Protein AF-A0A7W2LZX1-F1 (afdb_monomer_lite)

Foldseek 3Di:
DDDDDDDPDDDPPVRVVVVVVVVVLVVVLLCVLQVDDPPCSLVSLLLLLQLVLLLVLLLVLLVVVLVVCVVVVPPQADSVLLSLLSCQVCCVVRVHSDDDDDRPCNPRNPDDPVSSVVSSVVSVVPDDLLSSLLSSLPDPSLLVVCCVVCVVVLVVLCVVLVVVLVVLVVCVVVVVDDPVVSVVVNVVSVVSSVVSSSVSSSVVSVVSVVVD

Radius of gyration: 22.02 Å; chains: 1; bounding box: 50×34×67 Å

Sequence (212 aa):
MRLFAEAGGPRTCEDRLLLTLEQLELGVMVERAVGGEPAGLEGRLWRLGRSLWRLDEVDRLAARHIERLRAQRTVGVDEVETRLYYRLKLSATLDLPIEHDEMHYPGFAHVTSSDLLRARDQILANETPEQVIGSLAQRPFWEVHARERHPARFEHALQPLNERMESLEEQVSQGQIDDWTFALRCKALKYEYEQAERRLLLTLAQELHSRL

Organism: NCBI:txid2666183

pLDDT: mean 85.07, std 16.72, range [28.34, 98.25]

Secondary structure (DSSP, 8-state):
--------S---HHHHHHHHHHHHHHHHHHHHHHSS-STTHHHHHHHHHHHHHHHHHHHHHHHHHHHHHHHTT-TT--HHHHHHHHHHHHHHHHT--------S-GGGS---HHHHHHHHHHHHHH--HHHHHHHHTT-HHHHHHHHHH-HHHHHHHHHHHHHHHHHHHHHHHTTSS-HHHHHHHHHHHHHHHHHHHHHHHHHHHHHHHTT-

InterPro domains:
  IPR029487 Novel E3 ligase domain [PF14496] (2-153)
  IPR029487 Novel E3 ligase domain [PS52053] (1-212)

Structure (mmCIF, N/CA/C/O backbone):
data_AF-A0A7W2LZX1-F1
#
_entry.id   AF-A0A7W2LZX1-F1
#
loop_
_atom_site.group_PDB
_atom_site.id
_atom_site.type_symbol
_atom_site.label_atom_id
_atom_site.label_alt_id
_atom_site.label_comp_id
_atom_site.label_asym_id
_atom_site.label_entity_id
_atom_site.label_seq_id
_atom_site.pdbx_PDB_ins_code
_atom_site.Cartn_x
_atom_site.Cartn_y
_atom_site.Cartn_z
_atom_site.occupancy
_atom_si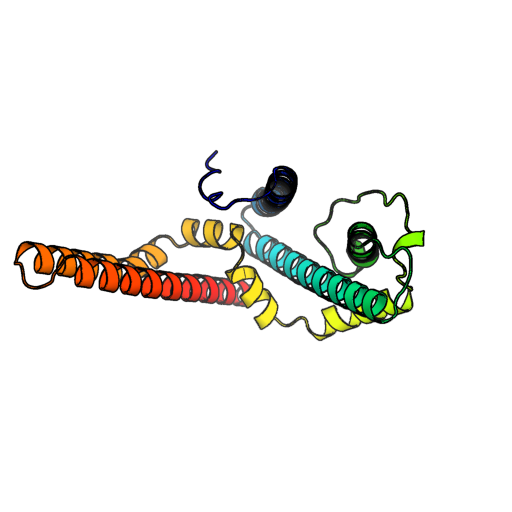te.B_iso_or_equiv
_atom_site.auth_seq_id
_atom_site.auth_comp_id
_atom_site.auth_asym_id
_atom_site.auth_atom_id
_atom_site.pdbx_PDB_model_num
ATOM 1 N N . MET A 1 1 ? -3.292 20.270 7.453 1.00 32.81 1 MET A N 1
ATOM 2 C CA . MET A 1 1 ? -1.902 20.041 7.914 1.00 32.81 1 MET A CA 1
ATOM 3 C C . MET A 1 1 ? -1.890 19.111 9.127 1.00 32.81 1 MET A C 1
ATOM 5 O O . MET A 1 1 ? -1.952 19.586 10.253 1.00 32.81 1 MET A O 1
ATOM 9 N N . ARG A 1 2 ? -1.852 17.792 8.905 1.00 28.34 2 ARG A N 1
ATOM 10 C CA . ARG A 1 2 ? -1.507 16.785 9.925 1.00 28.34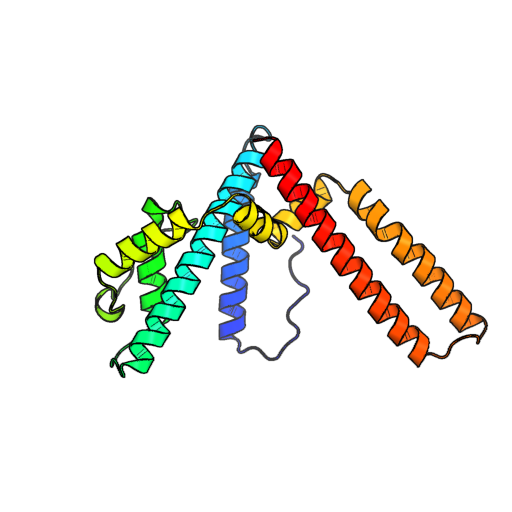 2 ARG A CA 1
ATOM 11 C C . ARG A 1 2 ? -0.786 15.627 9.231 1.00 28.34 2 ARG A C 1
ATOM 13 O O . ARG A 1 2 ? -1.380 14.610 8.914 1.00 28.34 2 ARG A O 1
ATOM 20 N N . LEU A 1 3 ? 0.484 15.860 8.928 1.00 33.81 3 LEU A N 1
ATOM 21 C CA . LEU A 1 3 ? 1.489 14.821 8.709 1.00 33.81 3 LEU A CA 1
ATOM 22 C C . LEU A 1 3 ? 2.344 14.786 9.988 1.00 33.81 3 LEU A C 1
ATOM 24 O O . LEU A 1 3 ? 2.304 15.747 10.751 1.00 33.81 3 LEU A O 1
ATOM 28 N N . PHE A 1 4 ? 3.111 13.718 10.202 1.00 40.22 4 PHE A N 1
ATOM 29 C CA . PHE A 1 4 ? 4.031 13.476 11.330 1.00 40.22 4 PHE A CA 1
ATOM 30 C C . PHE A 1 4 ? 3.438 12.768 12.556 1.00 40.22 4 PHE A C 1
ATOM 32 O O . PHE A 1 4 ? 3.139 13.393 13.569 1.00 40.22 4 PHE A O 1
ATOM 39 N N . ALA A 1 5 ? 3.415 11.435 12.502 1.00 35.25 5 ALA A N 1
ATOM 40 C CA . ALA A 1 5 ? 3.841 10.595 13.624 1.00 35.25 5 ALA A CA 1
ATOM 41 C C . ALA A 1 5 ? 4.011 9.142 13.160 1.00 35.25 5 ALA A C 1
ATOM 43 O O . ALA A 1 5 ? 3.113 8.349 13.374 1.00 35.25 5 ALA A O 1
ATOM 44 N N . GLU A 1 6 ? 5.142 8.795 12.529 1.00 34.75 6 GLU A N 1
ATOM 45 C CA . GLU A 1 6 ? 5.656 7.408 12.491 1.00 34.75 6 GLU A CA 1
ATOM 46 C C . GLU A 1 6 ? 7.059 7.355 11.846 1.00 34.75 6 GLU A C 1
ATOM 48 O O . GLU A 1 6 ? 7.233 7.071 10.665 1.00 34.75 6 GLU A O 1
ATOM 53 N N . ALA A 1 7 ? 8.108 7.675 12.618 1.00 36.06 7 ALA A N 1
ATOM 54 C CA . ALA A 1 7 ? 9.505 7.665 12.140 1.00 36.06 7 ALA A CA 1
ATOM 55 C C . ALA A 1 7 ? 10.513 7.092 13.167 1.00 36.06 7 ALA A C 1
ATOM 57 O O . ALA A 1 7 ? 11.649 7.566 13.269 1.00 36.06 7 ALA A O 1
ATOM 58 N N . GLY A 1 8 ? 10.106 6.077 13.940 1.00 36.25 8 GLY A N 1
ATOM 59 C CA . GLY A 1 8 ? 10.850 5.541 15.093 1.00 36.25 8 GLY A CA 1
ATOM 60 C C . GLY A 1 8 ? 11.712 4.293 14.844 1.00 36.25 8 GLY A C 1
ATOM 61 O O . GLY A 1 8 ? 11.538 3.298 15.535 1.00 36.25 8 GLY A O 1
ATOM 62 N N . GLY A 1 9 ? 12.656 4.326 13.899 1.00 38.69 9 GLY A N 1
ATOM 63 C CA . GLY A 1 9 ? 13.708 3.301 13.764 1.00 38.69 9 GLY A CA 1
ATOM 64 C C . GLY A 1 9 ? 15.004 3.913 13.215 1.00 38.69 9 GLY A C 1
ATOM 65 O O . GLY A 1 9 ? 14.914 4.954 12.555 1.00 38.69 9 GLY A O 1
ATOM 66 N N . PRO A 1 10 ? 16.198 3.341 13.484 1.00 38.66 10 PRO A N 1
ATOM 67 C CA . PRO A 1 10 ? 17.467 3.912 13.037 1.00 38.66 10 PRO A CA 1
ATOM 68 C C . PRO A 1 10 ? 17.570 3.774 11.514 1.00 38.66 10 PRO A C 1
ATOM 70 O O . PRO A 1 10 ? 17.922 2.724 10.989 1.00 38.66 10 PRO A O 1
ATOM 73 N N . ARG A 1 11 ? 17.190 4.839 10.810 1.00 46.78 11 ARG A N 1
ATOM 74 C CA . ARG A 1 11 ? 17.273 4.980 9.354 1.00 46.78 11 ARG A CA 1
ATOM 75 C C . ARG A 1 11 ? 18.283 6.073 9.044 1.00 46.78 11 ARG A C 1
ATOM 77 O O . ARG A 1 11 ? 18.325 7.074 9.768 1.00 46.78 11 ARG A O 1
ATOM 84 N N . THR A 1 12 ? 19.098 5.882 8.010 1.00 49.62 12 THR A N 1
ATOM 85 C CA . THR A 1 12 ? 20.041 6.922 7.588 1.00 49.62 12 THR A CA 1
ATOM 86 C C . THR A 1 12 ? 19.261 8.167 7.143 1.00 49.62 12 THR A C 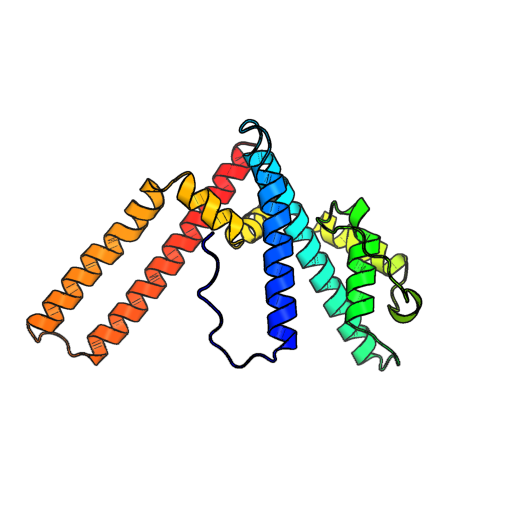1
ATOM 88 O O . THR A 1 12 ? 18.078 8.091 6.798 1.00 49.62 12 THR A O 1
ATOM 91 N N . CYS A 1 13 ? 19.876 9.351 7.219 1.00 50.44 13 CYS A N 1
ATOM 92 C CA . CYS A 1 13 ? 19.212 10.599 6.819 1.00 50.44 13 CYS A CA 1
ATOM 93 C C . CYS A 1 13 ? 18.748 10.563 5.353 1.00 50.44 13 CYS A C 1
ATOM 95 O O . CYS A 1 13 ? 17.714 11.141 5.035 1.00 50.44 13 CYS A O 1
ATOM 97 N N . GLU A 1 14 ? 19.480 9.848 4.498 1.00 38.34 14 GLU A N 1
ATOM 98 C CA . GLU A 1 14 ? 19.171 9.645 3.082 1.00 38.34 14 GLU A CA 1
ATOM 99 C C . GLU A 1 14 ? 17.924 8.767 2.887 1.00 38.34 14 GLU A C 1
ATOM 101 O O . GLU A 1 14 ? 16.996 9.182 2.195 1.00 38.34 14 GLU A O 1
ATOM 106 N N . ASP A 1 15 ? 17.807 7.650 3.619 1.00 40.69 15 ASP A N 1
ATOM 107 C CA . ASP A 1 15 ? 16.591 6.818 3.616 1.00 40.69 15 ASP A CA 1
ATOM 108 C C . ASP A 1 15 ? 15.358 7.608 4.081 1.00 40.69 15 ASP A C 1
ATOM 110 O O . ASP A 1 15 ? 14.248 7.427 3.584 1.00 40.69 15 ASP A O 1
ATOM 114 N N . ARG A 1 16 ? 15.536 8.506 5.059 1.00 41.22 16 ARG A N 1
ATOM 115 C CA . ARG A 1 16 ? 14.459 9.369 5.568 1.00 41.22 16 ARG A CA 1
ATOM 116 C C . ARG A 1 16 ? 14.020 10.421 4.552 1.00 41.22 16 ARG A C 1
ATOM 118 O O . ARG A 1 16 ? 12.827 10.707 4.479 1.00 41.22 16 ARG A O 1
ATOM 125 N N . LEU A 1 17 ? 14.955 10.987 3.791 1.00 50.78 17 LEU A N 1
ATOM 126 C CA . LEU A 1 17 ? 14.664 11.940 2.718 1.00 50.78 17 LEU A CA 1
ATOM 127 C C . LEU A 1 17 ? 13.889 11.265 1.583 1.00 50.78 17 LEU A C 1
ATOM 129 O O . LEU A 1 17 ? 12.859 11.795 1.173 1.00 50.78 17 LEU A O 1
ATOM 133 N N . LEU A 1 18 ? 14.322 10.076 1.154 1.00 56.22 18 LEU A N 1
ATOM 134 C CA . LEU A 1 18 ? 13.655 9.315 0.096 1.00 56.22 18 LEU A CA 1
ATOM 135 C C . LEU A 1 18 ? 12.229 8.906 0.497 1.00 56.22 18 LEU A C 1
ATOM 137 O O . LEU A 1 18 ? 11.288 9.170 -0.242 1.00 56.22 18 LEU A O 1
ATOM 141 N N . LEU A 1 19 ? 12.044 8.374 1.711 1.00 54.72 19 LEU A N 1
ATOM 142 C CA . LEU A 1 19 ? 10.712 8.033 2.232 1.00 54.72 19 LEU A CA 1
ATOM 143 C C . LEU A 1 19 ? 9.789 9.255 2.334 1.00 54.72 19 LEU A C 1
ATOM 145 O O . LEU A 1 19 ? 8.590 9.154 2.090 1.00 54.72 19 LEU A O 1
ATOM 149 N N . THR A 1 20 ? 10.336 10.413 2.711 1.00 53.03 20 THR A N 1
ATOM 150 C CA . THR A 1 20 ? 9.551 11.652 2.788 1.00 53.03 20 THR A CA 1
ATOM 151 C C . THR A 1 20 ? 9.142 12.120 1.394 1.00 53.03 20 THR A C 1
ATOM 153 O O . THR A 1 20 ? 8.006 12.549 1.209 1.00 53.03 20 THR A O 1
ATOM 156 N N . LEU A 1 21 ? 10.035 12.010 0.408 1.00 64.81 21 LEU A N 1
ATOM 157 C CA . LEU A 1 21 ? 9.741 12.357 -0.979 1.00 64.81 21 LEU A CA 1
ATOM 158 C C . LEU A 1 21 ? 8.650 11.450 -1.564 1.00 64.81 21 LEU A C 1
ATOM 160 O O . LEU A 1 21 ? 7.657 11.966 -2.064 1.00 64.81 21 LEU A O 1
ATOM 164 N N . GLU A 1 22 ? 8.763 10.130 -1.394 1.00 65.31 22 GLU A N 1
ATOM 165 C CA . GLU A 1 22 ? 7.742 9.163 -1.832 1.00 65.31 22 GLU A CA 1
ATOM 166 C C . GLU A 1 22 ? 6.361 9.464 -1.214 1.00 65.31 22 GLU A C 1
ATOM 168 O O . GLU A 1 22 ? 5.328 9.395 -1.884 1.00 65.31 22 GLU A O 1
ATOM 173 N N . GLN A 1 23 ? 6.326 9.848 0.067 1.00 67.12 23 GLN A N 1
ATOM 174 C CA . GLN A 1 23 ? 5.091 10.246 0.751 1.00 67.12 23 GLN A CA 1
ATOM 175 C C . GLN A 1 23 ? 4.506 11.557 0.207 1.00 67.12 23 GLN A C 1
ATOM 177 O O . GLN A 1 23 ? 3.284 11.678 0.092 1.00 67.12 23 GLN A O 1
ATOM 182 N N . LEU A 1 24 ? 5.350 12.537 -0.128 1.00 72.69 24 LEU A N 1
ATOM 183 C CA . LEU A 1 24 ? 4.917 13.810 -0.711 1.00 72.69 24 LEU A CA 1
ATOM 184 C C . LEU A 1 24 ? 4.397 13.628 -2.140 1.00 72.69 24 LEU A C 1
ATOM 186 O O . LEU A 1 24 ? 3.347 14.175 -2.469 1.00 72.69 24 LEU A O 1
ATOM 190 N N . GLU A 1 25 ? 5.080 12.832 -2.961 1.00 74.12 25 GLU A N 1
ATOM 191 C CA . GLU A 1 25 ? 4.655 12.488 -4.321 1.00 74.12 25 GLU A CA 1
ATOM 192 C C . GLU A 1 25 ? 3.289 11.798 -4.313 1.00 74.12 25 GLU A C 1
ATOM 194 O O . GLU A 1 25 ? 2.370 12.226 -5.017 1.00 74.12 25 GLU A O 1
ATOM 199 N N . LEU A 1 26 ? 3.112 10.796 -3.443 1.00 74.44 26 LEU A N 1
ATOM 200 C CA . LEU A 1 26 ? 1.819 10.147 -3.244 1.00 74.44 26 LEU A CA 1
ATOM 201 C C . LEU A 1 26 ? 0.754 11.157 -2.791 1.00 74.44 26 LEU A C 1
ATOM 203 O O . LEU A 1 26 ? -0.365 11.139 -3.302 1.00 74.44 26 LEU A O 1
ATOM 207 N N . GLY A 1 27 ? 1.100 12.063 -1.872 1.00 74.25 27 GLY A N 1
ATOM 208 C CA . GLY A 1 27 ? 0.214 13.135 -1.416 1.00 74.25 27 GLY A CA 1
ATOM 209 C C . GLY A 1 27 ? -0.261 14.031 -2.561 1.00 74.25 27 GLY A C 1
ATOM 210 O O . GLY A 1 27 ? -1.458 14.269 -2.697 1.00 74.25 27 GLY A O 1
ATOM 211 N N . VAL A 1 28 ? 0.643 14.463 -3.443 1.00 78.06 28 VAL A N 1
ATOM 212 C CA . VAL A 1 28 ? 0.302 15.272 -4.626 1.00 78.06 28 VAL A CA 1
ATOM 213 C C . VAL A 1 28 ? -0.613 14.508 -5.588 1.00 78.06 28 VAL A C 1
ATOM 215 O O . VAL A 1 28 ? -1.582 15.075 -6.097 1.00 78.06 28 VAL A O 1
ATOM 218 N N . MET A 1 29 ? -0.351 13.221 -5.833 1.00 80.00 29 MET A N 1
ATOM 219 C CA . MET A 1 29 ? -1.205 12.385 -6.691 1.00 80.00 29 MET A CA 1
ATOM 220 C C . MET A 1 29 ? -2.622 12.252 -6.128 1.00 80.00 29 MET A C 1
ATOM 222 O O . MET A 1 29 ? -3.600 12.318 -6.875 1.00 80.00 29 MET A O 1
ATOM 226 N N . VAL A 1 30 ? -2.734 12.095 -4.809 1.00 79.88 30 VAL A N 1
ATOM 227 C CA . VAL A 1 30 ? -4.014 11.990 -4.103 1.00 79.88 30 VAL A CA 1
ATOM 228 C C . VAL A 1 30 ? -4.767 13.310 -4.151 1.00 79.88 30 VAL A C 1
ATOM 230 O O . VAL A 1 30 ? -5.933 13.310 -4.531 1.00 79.88 30 VAL A O 1
ATOM 233 N N . GLU A 1 31 ? -4.112 14.434 -3.861 1.00 78.44 31 GLU A N 1
ATOM 234 C CA . GLU A 1 31 ? -4.726 15.765 -3.962 1.00 78.44 31 GLU A CA 1
ATOM 235 C C . GLU A 1 31 ? -5.266 16.030 -5.370 1.00 78.44 31 GLU A C 1
ATOM 237 O O . GLU A 1 31 ? -6.373 16.535 -5.532 1.00 78.44 31 GLU A O 1
ATOM 242 N N . ARG A 1 32 ? -4.552 15.605 -6.416 1.00 76.31 32 ARG A N 1
ATOM 243 C CA . ARG A 1 32 ? -5.048 15.702 -7.799 1.00 76.31 32 ARG A CA 1
ATOM 244 C C . ARG A 1 32 ? -6.239 14.787 -8.068 1.00 76.31 32 ARG A C 1
ATOM 246 O O . ARG A 1 32 ? -7.154 15.172 -8.796 1.00 76.31 32 ARG A O 1
ATOM 253 N N . ALA A 1 33 ? -6.245 13.580 -7.505 1.00 78.44 33 ALA A N 1
ATOM 254 C CA . ALA A 1 33 ? -7.378 12.670 -7.628 1.00 78.44 33 ALA A CA 1
ATOM 255 C C . ALA A 1 33 ? -8.614 13.192 -6.872 1.00 78.44 33 ALA A C 1
ATOM 257 O O . ALA A 1 33 ? -9.739 13.026 -7.350 1.00 78.44 33 ALA A O 1
ATOM 258 N N . VAL A 1 34 ? -8.419 13.850 -5.728 1.00 79.00 34 VAL A N 1
ATOM 259 C CA . VAL A 1 34 ? -9.496 14.343 -4.860 1.00 79.00 34 VAL A CA 1
ATOM 260 C C . VAL A 1 34 ? -10.009 15.719 -5.294 1.00 79.00 34 VAL A C 1
ATOM 262 O O . VAL A 1 34 ? -11.219 15.905 -5.342 1.00 79.00 34 VAL A O 1
ATOM 265 N N . GLY A 1 35 ? -9.133 16.640 -5.703 1.00 73.62 35 GLY A N 1
ATOM 266 C CA . GLY A 1 35 ? -9.432 18.053 -5.985 1.00 73.62 35 GLY A CA 1
ATOM 267 C C . GLY A 1 35 ? -10.271 18.357 -7.235 1.00 73.62 35 GLY A C 1
ATOM 268 O O . GLY A 1 35 ? -10.445 19.522 -7.583 1.00 73.62 35 GLY A O 1
ATOM 269 N N . GLY A 1 36 ? -10.781 17.336 -7.927 1.00 73.88 36 GLY A N 1
ATOM 270 C CA . GLY A 1 36 ? -11.768 17.501 -9.000 1.00 73.88 36 GLY A CA 1
ATOM 271 C C . GLY A 1 36 ? -13.208 17.578 -8.478 1.00 73.88 36 GLY A C 1
ATOM 272 O O . GLY A 1 36 ? -13.460 17.459 -7.283 1.00 73.88 36 GLY A O 1
ATOM 273 N N . GLU A 1 37 ? -14.176 17.691 -9.391 1.00 76.25 37 GLU A N 1
ATOM 274 C CA . GLU A 1 37 ? -15.605 17.643 -9.044 1.00 76.25 37 GLU A CA 1
ATOM 275 C C . GLU A 1 37 ? -15.947 16.390 -8.209 1.00 76.25 37 GLU A C 1
ATOM 277 O O . GLU A 1 37 ? -15.413 15.308 -8.498 1.00 76.25 37 GLU A O 1
ATOM 282 N N . PRO A 1 38 ? -16.852 16.481 -7.211 1.00 77.06 38 PRO A N 1
ATOM 283 C CA . PRO A 1 38 ? -17.259 15.330 -6.397 1.00 77.06 38 PRO A CA 1
ATOM 284 C C . PRO A 1 38 ? -17.793 14.169 -7.245 1.00 77.06 38 PRO A C 1
ATOM 286 O O . PRO A 1 38 ? -17.594 12.995 -6.923 1.00 77.06 38 PRO A O 1
ATOM 289 N N . ALA A 1 39 ? -18.430 14.498 -8.371 1.00 81.50 39 ALA A N 1
ATOM 290 C CA . ALA A 1 39 ? -18.820 13.529 -9.379 1.00 81.50 39 ALA A CA 1
ATOM 291 C C . ALA A 1 39 ? -17.580 12.810 -9.948 1.00 81.50 39 ALA A C 1
ATOM 293 O O . ALA A 1 39 ? -16.649 13.423 -10.474 1.00 81.50 39 ALA A O 1
ATOM 294 N N . GLY A 1 40 ? -17.569 11.480 -9.844 1.00 84.81 40 GLY A N 1
ATOM 295 C CA . GLY A 1 40 ? -16.492 10.640 -10.374 1.00 84.81 40 GLY A CA 1
ATOM 296 C C . GLY A 1 40 ? -15.251 10.518 -9.484 1.00 84.81 40 GLY A C 1
ATOM 297 O O . GLY A 1 40 ? -14.263 9.938 -9.937 1.00 84.81 40 GLY A O 1
ATOM 298 N N . LEU A 1 41 ? -15.285 11.008 -8.236 1.00 88.25 41 LEU A N 1
ATOM 299 C CA . LEU A 1 41 ? -14.197 10.821 -7.266 1.00 88.25 41 LEU A CA 1
ATOM 300 C C . LEU A 1 41 ? -13.812 9.341 -7.109 1.00 88.25 41 LEU A C 1
ATOM 302 O O . LEU A 1 41 ? -12.638 9.001 -7.214 1.00 88.25 41 LEU A O 1
ATOM 306 N N . GLU A 1 42 ? -14.796 8.456 -6.937 1.00 89.12 42 GLU A N 1
ATOM 307 C CA . GLU A 1 42 ? -14.560 7.014 -6.763 1.00 89.12 42 GLU A CA 1
ATOM 308 C C . GLU A 1 42 ? -13.835 6.400 -7.971 1.00 89.12 42 GLU A C 1
ATOM 310 O O . GLU A 1 42 ? -12.888 5.632 -7.807 1.00 89.12 42 GLU A O 1
ATOM 315 N N . GLY A 1 43 ? -14.190 6.821 -9.189 1.00 92.31 43 GLY A N 1
ATOM 316 C CA . GLY A 1 43 ? -13.503 6.394 -10.409 1.00 92.31 43 GLY A CA 1
ATOM 317 C C . GLY A 1 43 ? -12.067 6.920 -10.510 1.00 92.31 43 GLY A C 1
ATOM 318 O O . GLY A 1 43 ? -11.185 6.212 -10.999 1.00 92.31 43 GLY A O 1
ATOM 319 N N . ARG A 1 44 ? -11.797 8.141 -10.024 1.00 91.50 44 ARG A N 1
ATOM 320 C CA . ARG A 1 44 ? -10.431 8.694 -9.964 1.00 91.50 44 ARG A CA 1
ATOM 321 C C . ARG A 1 44 ? -9.575 7.973 -8.922 1.00 91.50 44 ARG A C 1
ATOM 323 O O . ARG A 1 44 ? -8.434 7.639 -9.229 1.00 91.50 44 ARG A O 1
ATOM 330 N N . LEU A 1 45 ? -10.128 7.676 -7.744 1.00 91.88 45 LEU A N 1
ATOM 331 C CA . LEU A 1 45 ? -9.448 6.899 -6.701 1.00 91.88 45 LEU A CA 1
ATOM 332 C C . LEU A 1 45 ? -9.133 5.476 -7.168 1.00 91.88 45 LEU A C 1
ATOM 334 O O . LEU A 1 45 ? -8.019 4.999 -6.963 1.00 91.88 45 LEU A O 1
ATOM 338 N N . TRP A 1 46 ? -10.074 4.825 -7.858 1.00 94.62 46 TRP A N 1
ATOM 339 C CA . TRP A 1 46 ? -9.834 3.517 -8.466 1.00 94.62 46 TRP A CA 1
ATOM 340 C C . TRP A 1 46 ? -8.716 3.556 -9.502 1.00 94.62 46 TRP A C 1
ATOM 342 O O . TRP A 1 46 ? -7.806 2.728 -9.458 1.00 94.62 46 TRP A O 1
ATOM 352 N N . ARG A 1 47 ? -8.748 4.537 -10.416 1.00 93.75 47 ARG A N 1
ATOM 353 C CA . ARG A 1 47 ? -7.695 4.703 -11.425 1.00 93.75 47 ARG A CA 1
ATOM 354 C C . ARG A 1 47 ? -6.333 4.898 -10.765 1.00 93.75 47 ARG A C 1
ATOM 356 O O . ARG A 1 47 ? -5.402 4.194 -11.129 1.00 93.75 47 ARG A O 1
ATOM 363 N N . LEU A 1 48 ? -6.240 5.769 -9.760 1.00 93.00 48 LEU A N 1
ATOM 364 C CA . LEU A 1 48 ? -5.005 5.976 -9.006 1.00 93.00 48 LEU A CA 1
ATOM 365 C C . LEU A 1 48 ? -4.523 4.679 -8.337 1.00 93.00 48 LEU A C 1
ATOM 367 O O . LEU A 1 48 ? -3.358 4.316 -8.479 1.00 93.00 48 LEU A O 1
ATOM 371 N N . GLY A 1 49 ? -5.412 3.946 -7.658 1.00 93.25 49 GLY A N 1
ATOM 372 C CA . GLY A 1 49 ? -5.082 2.663 -7.032 1.00 93.25 49 GLY A CA 1
ATOM 373 C C . GLY A 1 49 ? -4.542 1.633 -8.028 1.00 93.25 49 GLY A C 1
ATOM 374 O O . GLY A 1 49 ? -3.534 0.980 -7.762 1.00 93.25 49 GLY A O 1
ATOM 375 N N . ARG A 1 50 ? -5.166 1.541 -9.206 1.00 96.44 50 ARG A N 1
ATOM 376 C CA . ARG A 1 50 ? -4.734 0.679 -10.312 1.00 96.44 50 ARG A CA 1
ATOM 377 C C . ARG A 1 50 ? -3.368 1.088 -10.867 1.00 96.44 50 ARG A C 1
ATOM 379 O O . ARG A 1 50 ? -2.501 0.232 -11.027 1.00 96.44 50 ARG A O 1
ATOM 386 N N . SER A 1 51 ? -3.158 2.376 -11.130 1.00 95.19 51 SER A N 1
ATOM 387 C CA . SER A 1 51 ? -1.882 2.919 -11.610 1.00 95.19 51 SER A CA 1
ATOM 388 C C . SER A 1 51 ? -0.743 2.665 -10.618 1.00 95.19 51 SER A C 1
ATOM 390 O O . SER A 1 51 ? 0.348 2.262 -11.018 1.00 95.19 51 SER A O 1
ATOM 392 N N . LEU A 1 52 ? -1.006 2.818 -9.317 1.00 93.56 52 LEU A N 1
ATOM 393 C CA . LEU A 1 52 ? -0.037 2.517 -8.262 1.00 93.56 52 LEU A CA 1
ATOM 394 C C . LEU A 1 52 ? 0.235 1.013 -8.126 1.00 93.56 52 LEU A C 1
ATOM 396 O O . LEU A 1 52 ? 1.380 0.621 -7.927 1.00 93.56 52 LEU A O 1
ATOM 400 N N . TRP A 1 53 ? -0.778 0.151 -8.276 1.00 96.19 53 TRP A N 1
ATOM 401 C CA . TRP A 1 53 ? -0.556 -1.299 -8.295 1.00 96.19 53 TRP A CA 1
ATOM 402 C C . TRP A 1 53 ? 0.383 -1.704 -9.440 1.00 96.19 53 TRP A C 1
ATOM 404 O O . TRP A 1 53 ? 1.334 -2.454 -9.224 1.00 96.19 53 TRP A O 1
ATOM 414 N N . ARG A 1 54 ? 0.177 -1.149 -10.641 1.00 97.44 54 ARG A N 1
ATOM 415 C CA . ARG A 1 54 ? 1.070 -1.384 -11.787 1.00 97.44 54 ARG A CA 1
ATOM 416 C C . ARG A 1 54 ? 2.485 -0.894 -11.520 1.00 97.44 54 ARG A C 1
ATOM 418 O O . ARG A 1 54 ? 3.428 -1.589 -11.884 1.00 97.44 54 ARG A O 1
ATOM 425 N N . LEU A 1 55 ? 2.637 0.269 -10.887 1.00 94.75 55 LEU A N 1
ATOM 426 C CA . LEU A 1 55 ? 3.944 0.797 -10.501 1.00 94.75 55 LEU A CA 1
ATOM 427 C C . LEU A 1 55 ? 4.675 -0.168 -9.552 1.00 94.75 55 LEU A C 1
ATOM 429 O O . LEU A 1 55 ? 5.830 -0.504 -9.810 1.00 94.75 55 LEU A O 1
ATOM 433 N N . ASP A 1 56 ? 3.986 -0.710 -8.542 1.00 93.75 56 ASP A N 1
ATOM 434 C CA . ASP A 1 56 ? 4.574 -1.706 -7.638 1.00 93.75 56 ASP A CA 1
ATOM 435 C C . ASP A 1 56 ? 4.998 -2.991 -8.380 1.00 93.75 56 ASP A C 1
ATOM 437 O O . ASP A 1 56 ? 5.998 -3.621 -8.022 1.00 93.75 56 ASP A O 1
ATOM 441 N N . GLU A 1 57 ? 4.235 -3.431 -9.389 1.00 96.75 57 GLU A N 1
ATOM 442 C CA . GLU A 1 57 ? 4.620 -4.581 -10.219 1.00 96.75 57 GLU A CA 1
ATOM 443 C C . GLU A 1 57 ? 5.853 -4.276 -11.079 1.00 96.75 57 GLU A C 1
ATOM 445 O O . GLU A 1 57 ? 6.751 -5.116 -11.179 1.00 96.75 57 GLU A O 1
ATOM 450 N N . VAL A 1 58 ? 5.926 -3.078 -11.672 1.00 95.75 58 VAL A N 1
ATOM 451 C CA . VAL A 1 58 ? 7.104 -2.622 -12.426 1.00 95.75 58 VAL A CA 1
ATOM 452 C C . VAL A 1 58 ? 8.344 -2.661 -11.536 1.00 95.75 58 VAL A C 1
ATOM 454 O O . VAL A 1 58 ? 9.360 -3.233 -11.934 1.00 95.75 58 VAL A O 1
ATOM 457 N N . ASP A 1 59 ? 8.246 -2.147 -10.311 1.00 92.44 59 ASP A N 1
ATOM 458 C CA . ASP A 1 59 ? 9.350 -2.152 -9.350 1.00 92.44 59 ASP A CA 1
ATOM 459 C C . ASP A 1 59 ? 9.775 -3.561 -8.949 1.00 92.44 59 ASP A C 1
ATOM 461 O O . ASP A 1 59 ? 10.970 -3.864 -8.887 1.00 92.44 59 ASP A O 1
ATOM 465 N N . ARG A 1 60 ? 8.812 -4.462 -8.736 1.00 93.38 60 ARG A N 1
ATOM 466 C CA . ARG A 1 60 ? 9.104 -5.870 -8.442 1.00 93.38 60 ARG A CA 1
ATOM 467 C C . ARG A 1 60 ? 9.794 -6.573 -9.605 1.00 93.38 60 ARG A C 1
ATOM 469 O O . ARG A 1 60 ? 10.701 -7.378 -9.378 1.00 93.38 60 ARG A O 1
ATOM 476 N N . LEU A 1 61 ? 9.405 -6.287 -10.845 1.00 94.69 61 LEU A N 1
ATOM 477 C CA . LEU A 1 61 ? 10.065 -6.843 -12.027 1.00 94.69 61 LEU A CA 1
ATOM 478 C C . LEU A 1 61 ? 11.465 -6.258 -12.236 1.00 94.69 61 LEU A C 1
ATOM 480 O O . LEU A 1 61 ? 12.383 -7.017 -12.556 1.00 94.69 61 LEU A O 1
ATOM 484 N N . ALA A 1 62 ? 11.652 -4.960 -11.997 1.00 90.62 62 ALA A N 1
ATOM 485 C CA . ALA A 1 62 ? 12.962 -4.319 -12.033 1.00 90.62 62 ALA A CA 1
ATOM 486 C C . ALA A 1 62 ? 13.905 -4.912 -10.971 1.00 90.62 62 ALA A C 1
ATOM 488 O O . ALA A 1 62 ? 15.028 -5.294 -11.297 1.00 90.62 62 ALA A O 1
ATOM 489 N N . ALA A 1 63 ? 13.436 -5.102 -9.733 1.00 91.12 63 ALA A N 1
ATOM 490 C CA . ALA A 1 63 ? 14.213 -5.741 -8.668 1.00 91.12 63 ALA A CA 1
ATOM 491 C C . ALA A 1 63 ? 14.653 -7.167 -9.049 1.00 91.12 63 ALA A C 1
ATOM 493 O O . ALA A 1 63 ? 15.837 -7.497 -8.979 1.00 91.12 63 ALA A O 1
ATOM 494 N N . ARG A 1 64 ? 13.731 -7.990 -9.571 1.00 93.56 64 ARG A N 1
ATOM 495 C CA . ARG A 1 64 ? 14.057 -9.334 -10.085 1.00 93.56 64 ARG A CA 1
ATOM 496 C C . ARG A 1 64 ? 15.035 -9.293 -11.258 1.00 93.56 64 ARG A C 1
ATOM 498 O O . ARG A 1 64 ? 15.853 -10.197 -11.418 1.00 93.56 64 ARG A O 1
ATOM 505 N N . HIS A 1 65 ? 14.949 -8.280 -12.121 1.00 92.69 65 HIS A N 1
ATOM 506 C CA . HIS A 1 65 ? 15.916 -8.083 -13.199 1.00 92.69 65 HIS A CA 1
ATOM 507 C C . HIS A 1 65 ? 17.316 -7.843 -12.621 1.00 92.69 65 HIS A C 1
ATOM 509 O O . HIS A 1 65 ? 18.259 -8.536 -13.004 1.00 92.69 65 HIS A O 1
ATOM 515 N N . ILE A 1 66 ? 17.441 -6.921 -11.669 1.00 88.75 66 ILE A N 1
ATOM 516 C CA . ILE A 1 66 ? 18.706 -6.584 -11.005 1.00 88.75 66 ILE A CA 1
ATOM 517 C C . ILE A 1 66 ? 19.310 -7.816 -10.321 1.00 88.75 66 ILE A C 1
ATOM 519 O O . ILE A 1 66 ? 20.500 -8.088 -10.480 1.00 88.75 66 ILE A O 1
ATOM 523 N N .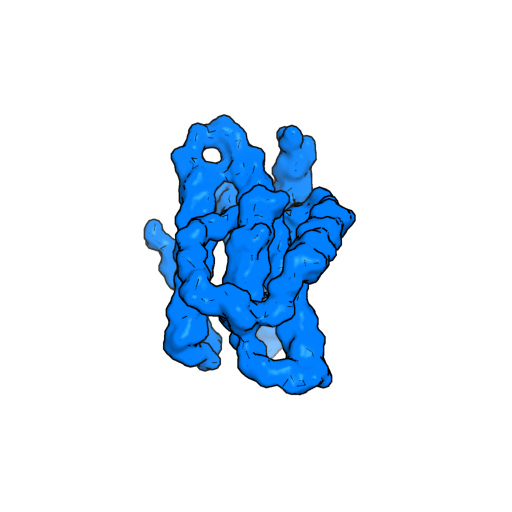 GLU A 1 67 ? 18.499 -8.609 -9.617 1.00 92.62 67 GLU A N 1
ATOM 524 C CA . GLU A 1 67 ? 18.935 -9.871 -9.005 1.00 92.62 67 GLU A CA 1
ATOM 525 C C . GLU A 1 67 ? 19.518 -10.846 -10.040 1.00 92.62 67 GLU A C 1
ATOM 527 O O . GLU A 1 67 ? 20.582 -11.427 -9.809 1.00 92.62 67 GLU A O 1
ATOM 532 N N . ARG A 1 68 ? 18.882 -10.982 -11.214 1.00 93.69 68 ARG A N 1
ATOM 533 C CA . ARG A 1 68 ? 19.409 -11.811 -12.313 1.00 93.69 68 ARG A CA 1
ATOM 534 C C . ARG A 1 68 ? 20.748 -11.289 -12.834 1.00 93.69 68 ARG A C 1
ATOM 536 O O . ARG A 1 68 ? 21.665 -12.089 -13.013 1.00 93.69 68 ARG A O 1
ATOM 543 N N . LEU A 1 69 ? 20.887 -9.979 -13.047 1.00 91.06 69 LEU A N 1
ATOM 544 C CA . LEU A 1 69 ? 22.143 -9.384 -13.521 1.00 91.06 69 LEU A CA 1
ATOM 545 C C . LEU A 1 69 ? 23.284 -9.576 -12.514 1.00 91.06 69 LEU A C 1
ATOM 547 O O . LEU A 1 69 ? 24.404 -9.911 -12.911 1.00 91.06 69 LEU A O 1
ATOM 551 N N . ARG A 1 70 ? 22.989 -9.425 -11.215 1.00 89.38 70 ARG A N 1
ATOM 552 C CA . ARG A 1 70 ? 23.930 -9.683 -10.113 1.00 89.38 70 ARG A CA 1
ATOM 553 C C . ARG A 1 70 ? 24.370 -11.145 -10.091 1.00 89.38 70 ARG A C 1
ATOM 555 O O . ARG A 1 70 ? 25.566 -11.418 -10.012 1.00 89.38 70 ARG A O 1
ATOM 562 N N . ALA A 1 71 ? 23.434 -12.085 -10.235 1.00 93.69 71 AL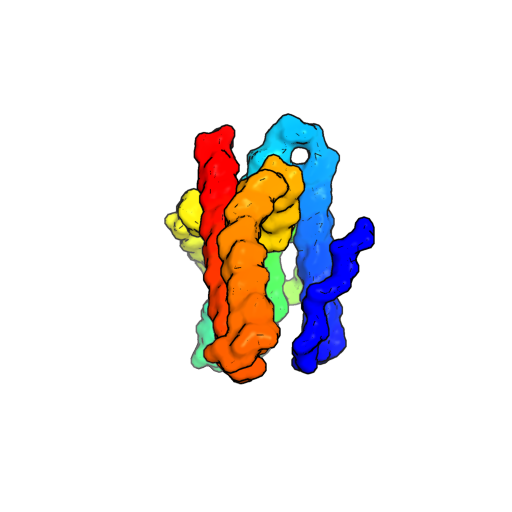A A N 1
ATOM 563 C CA . ALA A 1 71 ? 23.746 -13.514 -10.310 1.00 93.69 71 ALA A CA 1
ATOM 564 C C . ALA A 1 71 ? 24.643 -13.860 -11.515 1.00 93.69 71 ALA A C 1
ATOM 566 O O . ALA A 1 71 ? 25.496 -14.742 -11.424 1.00 93.69 71 ALA A O 1
ATOM 567 N N . GLN A 1 72 ? 24.499 -13.127 -12.621 1.00 93.62 72 GLN A N 1
ATOM 568 C CA . GLN A 1 72 ? 25.327 -13.257 -13.825 1.00 93.62 72 GLN A CA 1
ATOM 569 C C . GLN A 1 72 ? 26.676 -12.523 -13.736 1.00 93.62 72 GLN A C 1
ATOM 571 O O . GLN A 1 72 ? 27.461 -12.590 -14.678 1.00 93.62 72 GLN A O 1
ATOM 576 N N . ARG A 1 73 ? 26.972 -11.849 -12.613 1.00 91.25 73 ARG A N 1
ATOM 577 C CA . ARG A 1 73 ? 28.176 -11.019 -12.413 1.00 91.25 73 ARG A CA 1
ATOM 578 C C . ARG A 1 73 ? 28.329 -9.913 -13.463 1.00 91.25 73 ARG A C 1
ATOM 580 O O . ARG A 1 73 ? 29.444 -9.581 -13.863 1.00 91.25 73 ARG A O 1
ATOM 587 N N . THR A 1 74 ? 27.209 -9.340 -13.900 1.00 87.31 74 THR A N 1
ATOM 588 C CA . THR A 1 74 ? 27.213 -8.176 -14.794 1.00 87.31 74 THR A CA 1
ATOM 589 C C . THR A 1 74 ? 27.872 -6.997 -14.078 1.00 87.31 74 THR A C 1
ATOM 591 O O . THR A 1 74 ? 27.529 -6.685 -12.937 1.00 87.31 74 THR A O 1
ATOM 594 N N . VAL A 1 75 ? 28.845 -6.359 -14.726 1.00 85.06 75 VAL A N 1
ATOM 595 C CA . VAL A 1 75 ? 29.555 -5.193 -14.184 1.00 85.06 75 VAL A CA 1
ATOM 596 C C . VAL A 1 75 ? 28.746 -3.932 -14.474 1.00 85.06 75 VAL A C 1
ATOM 598 O O . VAL A 1 75 ? 28.215 -3.798 -15.570 1.00 85.06 75 VAL A O 1
ATOM 601 N N . GLY A 1 76 ? 28.697 -3.001 -13.519 1.00 81.88 76 GLY A N 1
ATOM 602 C CA . GLY A 1 76 ? 28.077 -1.688 -13.728 1.00 81.88 76 GLY A CA 1
ATOM 603 C C . GLY A 1 76 ? 26.552 -1.661 -13.598 1.00 81.88 76 GLY A C 1
ATOM 604 O O . GLY A 1 76 ? 25.929 -0.744 -14.116 1.00 81.88 76 GLY A O 1
ATOM 605 N N . VAL A 1 77 ? 25.952 -2.641 -12.910 1.00 81.31 77 VAL A N 1
ATOM 606 C CA . VAL A 1 77 ? 24.507 -2.651 -12.631 1.00 81.31 77 VAL A CA 1
ATOM 607 C C . VAL A 1 77 ? 24.168 -1.554 -11.627 1.00 81.31 77 VAL A C 1
ATOM 609 O O . VAL A 1 77 ? 24.442 -1.697 -10.434 1.00 81.31 77 VAL A O 1
ATOM 612 N N . ASP A 1 78 ? 23.533 -0.496 -12.112 1.00 83.88 78 ASP A N 1
ATOM 613 C CA . ASP A 1 78 ? 22.962 0.553 -11.277 1.00 83.88 78 ASP A CA 1
ATOM 614 C C . ASP A 1 78 ? 21.482 0.248 -11.006 1.00 83.88 78 ASP A C 1
ATOM 616 O O . ASP A 1 78 ? 20.646 0.208 -11.912 1.00 83.88 78 ASP A O 1
ATOM 620 N N . GLU A 1 79 ? 21.158 -0.029 -9.743 1.00 84.25 79 GLU A N 1
ATOM 621 C CA . GLU A 1 79 ? 19.802 -0.377 -9.314 1.00 84.25 79 GLU A CA 1
ATOM 622 C C . GLU A 1 79 ? 18.822 0.791 -9.459 1.00 84.25 79 GLU A C 1
ATOM 624 O O . GLU A 1 79 ? 17.669 0.566 -9.838 1.00 84.25 79 GLU A O 1
ATOM 629 N N . VAL A 1 80 ? 19.274 2.019 -9.204 1.00 83.12 80 VAL A N 1
ATOM 630 C CA . VAL A 1 80 ? 18.433 3.214 -9.303 1.00 83.12 80 VAL A CA 1
ATOM 631 C C . VAL A 1 80 ? 18.105 3.471 -10.768 1.00 83.12 80 VAL A C 1
ATOM 633 O O . VAL A 1 80 ? 16.928 3.520 -11.126 1.00 83.12 80 VAL A O 1
ATOM 636 N N . GLU A 1 81 ? 19.121 3.513 -11.633 1.00 82.69 81 GLU A N 1
ATOM 637 C CA . GLU A 1 81 ? 18.931 3.737 -13.072 1.00 82.69 81 GLU A CA 1
ATOM 638 C C . GLU A 1 81 ? 18.112 2.610 -13.717 1.00 82.69 81 GLU A C 1
ATOM 640 O O . GLU A 1 81 ? 17.244 2.865 -14.549 1.00 82.69 81 GLU A O 1
ATOM 645 N N . THR A 1 82 ? 18.307 1.352 -13.304 1.00 85.81 82 THR A N 1
ATOM 646 C CA . THR A 1 82 ? 17.510 0.228 -13.827 1.00 85.81 82 THR A CA 1
ATOM 647 C C . THR A 1 82 ? 16.027 0.383 -13.482 1.00 85.81 82 THR A C 1
ATOM 649 O O . THR A 1 82 ? 15.171 0.238 -14.359 1.00 85.81 82 THR A O 1
ATOM 652 N N . ARG A 1 83 ? 15.696 0.702 -12.222 1.00 88.88 83 ARG A N 1
ATOM 653 C CA . ARG A 1 83 ? 14.305 0.935 -11.794 1.00 88.88 83 ARG A CA 1
ATOM 654 C C . ARG A 1 83 ? 13.701 2.145 -12.505 1.00 88.88 83 ARG A C 1
ATOM 656 O O . ARG A 1 83 ? 12.590 2.042 -13.029 1.00 88.88 83 ARG A O 1
ATOM 663 N N . LEU A 1 84 ? 14.441 3.252 -12.583 1.00 86.00 84 LEU A N 1
ATOM 664 C CA . LEU A 1 84 ? 14.007 4.467 -13.271 1.00 86.00 84 LEU A CA 1
ATOM 665 C C . LEU A 1 84 ? 13.723 4.187 -14.754 1.00 86.00 84 LEU A C 1
ATOM 667 O O . LEU A 1 84 ? 12.671 4.569 -15.261 1.00 86.00 84 LEU A O 1
ATOM 671 N N . TYR A 1 85 ? 14.595 3.429 -15.427 1.00 88.62 85 TYR A N 1
ATOM 672 C CA . TYR A 1 85 ? 14.414 3.033 -16.824 1.00 88.62 85 TYR A CA 1
ATOM 673 C C . TYR A 1 85 ? 13.116 2.246 -17.032 1.00 88.62 85 TYR A C 1
ATOM 675 O O . TYR A 1 85 ? 12.352 2.542 -17.951 1.00 88.62 85 TYR A O 1
ATOM 683 N N . TYR A 1 86 ? 12.831 1.268 -16.166 1.00 91.19 86 TYR A N 1
ATOM 684 C CA . TYR A 1 86 ? 11.587 0.497 -16.212 1.00 91.19 86 TYR A CA 1
ATOM 685 C C . TYR A 1 86 ? 10.352 1.386 -16.028 1.00 91.19 86 TYR A C 1
ATOM 687 O O . TYR A 1 86 ? 9.433 1.324 -16.849 1.00 91.19 86 TYR A O 1
ATOM 695 N N . ARG A 1 87 ? 10.342 2.238 -14.994 1.00 91.31 87 ARG A N 1
ATOM 696 C CA . ARG A 1 87 ? 9.237 3.167 -14.714 1.00 91.31 87 ARG A CA 1
ATOM 697 C C . ARG A 1 87 ? 9.003 4.110 -15.895 1.00 91.31 87 ARG A C 1
ATOM 699 O O . ARG A 1 87 ? 7.898 4.155 -16.430 1.00 91.31 87 ARG A O 1
ATOM 706 N N . LEU A 1 88 ? 10.048 4.793 -16.362 1.00 89.00 88 LEU A N 1
ATOM 707 C CA . LEU A 1 88 ? 9.965 5.772 -17.448 1.00 89.00 88 LEU A CA 1
ATOM 708 C C . LEU A 1 88 ? 9.533 5.151 -18.774 1.00 89.00 88 LEU A C 1
ATOM 710 O O . LEU A 1 88 ? 8.703 5.721 -19.476 1.00 89.00 88 LEU A O 1
ATOM 714 N N . LYS A 1 89 ? 10.073 3.984 -19.140 1.00 91.12 89 LYS A N 1
ATOM 715 C CA . LYS A 1 89 ? 9.741 3.353 -20.426 1.00 91.12 89 LYS A CA 1
ATOM 716 C C . LYS A 1 89 ? 8.370 2.688 -20.443 1.00 91.12 89 LYS A C 1
ATOM 718 O O . LYS A 1 89 ? 7.813 2.524 -21.527 1.00 91.12 89 LYS A O 1
ATOM 723 N N . LEU A 1 90 ? 7.825 2.316 -19.285 1.00 93.44 90 LEU A N 1
ATOM 724 C CA . LEU A 1 90 ? 6.501 1.699 -19.184 1.00 93.44 90 LEU A CA 1
ATOM 725 C C . LEU A 1 90 ? 5.388 2.684 -18.813 1.00 93.44 90 LEU A C 1
ATOM 727 O O . LEU A 1 90 ? 4.218 2.312 -18.922 1.00 93.44 90 LEU A O 1
ATOM 731 N N . SER A 1 91 ? 5.726 3.921 -18.442 1.00 92.06 91 SER A N 1
ATOM 732 C CA . SER A 1 91 ? 4.797 4.926 -17.914 1.00 92.06 91 SER A CA 1
ATOM 733 C C . SER A 1 91 ? 3.553 5.121 -18.769 1.00 92.06 91 SER A C 1
ATOM 735 O O . SER A 1 91 ? 2.445 4.857 -18.310 1.00 92.06 91 SER A O 1
ATOM 737 N N . ALA A 1 92 ? 3.739 5.486 -20.037 1.00 90.69 92 ALA A N 1
ATOM 738 C CA . ALA A 1 92 ? 2.649 5.748 -20.966 1.00 90.69 92 ALA A CA 1
ATOM 739 C C . ALA A 1 92 ? 1.825 4.485 -21.255 1.00 90.69 92 ALA A C 1
ATOM 741 O O . ALA A 1 92 ? 0.603 4.542 -21.350 1.00 90.69 92 ALA A O 1
ATOM 742 N N . THR A 1 93 ? 2.478 3.326 -21.379 1.00 93.94 93 THR A N 1
ATOM 743 C CA . THR A 1 93 ? 1.791 2.070 -21.724 1.00 93.94 93 THR A CA 1
ATOM 744 C C . THR A 1 93 ? 1.013 1.455 -20.567 1.00 93.94 93 THR A C 1
ATOM 746 O O . THR A 1 93 ? 0.078 0.695 -20.807 1.00 93.94 93 THR A O 1
ATOM 749 N N . LEU A 1 94 ? 1.403 1.753 -19.326 1.00 94.94 94 LEU A N 1
ATOM 750 C CA . LEU A 1 94 ? 0.786 1.213 -18.116 1.00 94.94 94 LEU A CA 1
ATOM 751 C C . LEU A 1 94 ? 0.014 2.272 -17.321 1.00 94.94 94 LEU A C 1
ATOM 753 O O . LEU A 1 94 ? -0.527 1.939 -16.270 1.00 94.94 94 LEU A O 1
ATOM 757 N N . ASP A 1 95 ? -0.102 3.504 -17.824 1.00 92.94 95 ASP A N 1
ATOM 758 C CA . ASP A 1 95 ? -0.761 4.613 -17.119 1.00 92.94 95 ASP A CA 1
ATOM 759 C C . ASP A 1 95 ? -0.166 4.807 -15.709 1.00 92.94 95 ASP A C 1
ATOM 761 O O . ASP A 1 95 ? -0.889 4.892 -14.715 1.00 92.94 95 ASP A O 1
ATOM 765 N N . LEU A 1 96 ? 1.170 4.757 -15.603 1.00 91.88 96 LEU A N 1
ATOM 766 C CA . LEU A 1 96 ? 1.859 4.887 -14.316 1.00 91.88 96 LEU A CA 1
ATOM 767 C C . LEU A 1 96 ? 1.786 6.336 -13.828 1.00 91.88 96 LEU A C 1
ATOM 769 O O . LEU A 1 96 ? 1.945 7.256 -14.635 1.00 91.88 96 LEU A O 1
ATOM 773 N N . PRO A 1 97 ? 1.631 6.563 -12.514 1.00 86.62 97 PRO A N 1
ATOM 774 C CA . PRO A 1 97 ? 1.481 7.897 -11.963 1.00 86.62 97 PRO A CA 1
ATOM 775 C C . PRO A 1 97 ? 2.862 8.516 -11.722 1.00 86.62 97 PRO A C 1
ATOM 777 O O . PRO A 1 97 ? 3.196 8.862 -10.601 1.00 86.62 97 PRO A O 1
ATOM 780 N N . ILE A 1 98 ? 3.700 8.599 -12.752 1.00 81.00 98 ILE A N 1
ATOM 781 C CA . ILE A 1 98 ? 5.024 9.217 -12.648 1.00 81.00 98 ILE A CA 1
ATOM 782 C C . ILE A 1 98 ? 5.044 10.524 -13.433 1.00 81.00 98 ILE A C 1
ATOM 784 O O . ILE A 1 98 ? 4.584 10.584 -14.577 1.00 81.00 98 ILE A O 1
ATOM 788 N N . GLU A 1 99 ? 5.566 11.582 -12.819 1.00 68.00 99 GLU A N 1
ATOM 789 C CA . GLU A 1 99 ? 5.915 12.791 -13.556 1.00 68.00 99 GLU A CA 1
ATOM 790 C C . GLU A 1 99 ? 7.246 12.546 -14.263 1.00 68.00 99 GLU A C 1
ATOM 792 O O . GLU A 1 99 ? 8.127 11.873 -13.735 1.00 68.00 99 GLU A O 1
ATOM 797 N N . HIS A 1 100 ? 7.339 12.978 -15.519 1.00 59.00 100 HIS A N 1
ATOM 798 C CA . HIS A 1 100 ? 8.473 12.659 -16.374 1.00 59.00 100 HIS A CA 1
ATOM 799 C C . HIS A 1 100 ? 9.755 13.234 -15.778 1.00 59.00 100 HIS A C 1
ATOM 801 O O . HIS A 1 100 ? 9.912 14.451 -15.749 1.00 59.00 100 HIS A O 1
ATOM 807 N N . ASP A 1 101 ? 10.667 12.351 -15.381 1.00 57.66 101 ASP A N 1
ATOM 808 C CA . ASP A 1 101 ? 12.045 12.712 -15.078 1.00 57.66 101 ASP A CA 1
ATOM 809 C C . ASP A 1 101 ? 12.928 12.368 -16.282 1.00 57.66 101 ASP A C 1
ATOM 811 O O . ASP A 1 101 ? 12.796 11.302 -16.901 1.00 57.66 101 ASP A O 1
ATOM 815 N N . GLU A 1 102 ? 13.811 13.289 -16.662 1.00 61.09 102 GLU A N 1
ATOM 816 C CA . GLU A 1 102 ? 14.798 13.024 -17.704 1.00 61.09 102 GLU A CA 1
ATOM 817 C C . GLU A 1 102 ? 15.836 12.034 -17.169 1.00 61.09 102 GLU A C 1
ATOM 819 O O . GLU A 1 102 ? 16.567 12.312 -16.224 1.00 61.09 102 GLU A O 1
ATOM 824 N N . MET A 1 103 ? 15.931 10.855 -17.787 1.00 66.31 103 MET A N 1
ATOM 825 C CA . MET A 1 103 ? 16.967 9.892 -17.427 1.00 66.31 103 MET A CA 1
ATOM 826 C C . MET A 1 103 ? 18.292 10.269 -18.081 1.00 66.31 103 MET A C 1
ATOM 828 O O . MET A 1 103 ? 18.433 10.203 -19.306 1.00 66.31 103 MET A O 1
ATOM 832 N N . HIS A 1 104 ? 19.281 10.605 -17.260 1.00 61.41 104 HIS A N 1
ATOM 833 C CA . HIS A 1 104 ? 20.582 11.058 -17.740 1.00 61.41 104 HIS A CA 1
ATOM 834 C C . HIS A 1 104 ? 21.438 9.930 -18.343 1.00 61.41 104 HIS A C 1
ATOM 836 O O . HIS A 1 104 ? 22.219 10.196 -19.259 1.00 61.41 104 HIS A O 1
ATOM 842 N N . TYR A 1 105 ? 21.273 8.672 -17.902 1.00 63.66 105 TYR A N 1
ATOM 843 C CA . TYR A 1 105 ? 22.173 7.576 -18.290 1.00 63.66 105 TYR A CA 1
ATOM 844 C C . TYR A 1 105 ? 21.472 6.247 -18.655 1.00 63.66 105 TYR A C 1
ATOM 846 O O . TYR A 1 105 ? 21.735 5.203 -18.053 1.00 63.66 105 TYR A O 1
ATOM 854 N N . PRO A 1 106 ? 20.657 6.205 -19.730 1.00 64.19 106 PRO A N 1
ATOM 855 C CA . PRO A 1 106 ? 19.908 5.006 -20.137 1.00 64.19 106 PRO A CA 1
ATOM 856 C C . PRO A 1 106 ? 20.775 3.779 -20.481 1.00 64.19 106 PRO A C 1
ATOM 858 O O . PRO A 1 106 ? 20.268 2.660 -20.515 1.00 64.19 106 PRO A O 1
ATOM 861 N N . GLY A 1 107 ? 22.071 3.969 -20.750 1.00 62.16 107 GLY A N 1
ATOM 862 C CA . GLY A 1 107 ? 22.999 2.896 -21.121 1.00 62.16 107 GLY A CA 1
ATOM 863 C C . GLY A 1 107 ? 23.372 1.931 -19.988 1.00 62.16 107 GLY A C 1
ATOM 864 O O . GLY A 1 107 ? 23.802 0.820 -20.284 1.00 62.16 107 GLY A O 1
ATOM 865 N N . PHE A 1 108 ? 23.181 2.311 -18.718 1.00 62.84 108 PHE A N 1
ATOM 866 C CA . PHE A 1 108 ? 23.566 1.494 -17.550 1.00 62.84 108 PHE A CA 1
ATOM 867 C C . PHE A 1 108 ? 22.425 0.647 -16.980 1.00 62.84 108 PHE A C 1
ATOM 869 O O . PHE A 1 108 ? 22.633 -0.150 -16.071 1.00 62.84 108 PHE A O 1
ATOM 876 N N . ALA A 1 109 ? 21.219 0.769 -17.537 1.00 67.06 109 ALA A N 1
ATOM 877 C CA . ALA A 1 109 ? 20.073 -0.002 -17.073 1.00 67.06 109 ALA A CA 1
ATOM 878 C C . ALA A 1 109 ? 20.185 -1.499 -17.426 1.00 67.06 109 ALA A C 1
ATOM 880 O O . ALA A 1 109 ? 19.529 -2.330 -16.809 1.00 67.06 109 ALA A O 1
ATOM 881 N N . HIS A 1 110 ? 20.982 -1.861 -18.444 1.00 81.81 110 HIS A N 1
ATOM 882 C CA . HIS A 1 110 ? 21.058 -3.228 -18.987 1.00 81.81 110 HIS A CA 1
ATOM 883 C C . HIS A 1 110 ? 19.682 -3.835 -19.355 1.00 81.81 110 HIS A C 1
ATOM 885 O O . HIS A 1 110 ? 19.532 -5.052 -19.446 1.00 81.81 110 HIS A O 1
ATOM 891 N N . VAL A 1 111 ? 18.680 -2.988 -19.621 1.00 86.44 111 VAL A N 1
ATOM 892 C CA . VAL A 1 111 ? 17.314 -3.394 -19.972 1.00 86.44 111 VAL A CA 1
ATOM 893 C C . VAL A 1 111 ? 17.125 -3.348 -21.483 1.00 86.44 111 VAL A C 1
ATOM 895 O O . VAL A 1 111 ? 17.305 -2.306 -22.114 1.00 86.44 111 VAL A O 1
ATOM 898 N N . THR A 1 112 ? 16.710 -4.465 -22.078 1.00 90.12 112 THR A N 1
ATOM 899 C CA . THR A 1 112 ? 16.382 -4.515 -23.508 1.00 90.12 112 THR A CA 1
ATOM 900 C C . THR A 1 112 ? 14.915 -4.168 -23.765 1.00 90.12 112 THR A C 1
ATOM 902 O O . THR A 1 112 ? 14.052 -4.310 -22.896 1.00 90.12 112 THR A O 1
ATOM 905 N N . SER A 1 113 ? 14.576 -3.801 -25.004 1.00 90.00 113 SER A N 1
ATOM 906 C CA . SER A 1 113 ? 13.173 -3.620 -25.408 1.00 90.00 113 SER A CA 1
ATOM 907 C C . SER A 1 113 ? 12.336 -4.892 -25.217 1.00 90.00 113 SER A C 1
ATOM 909 O O . SER A 1 113 ? 11.154 -4.803 -24.893 1.00 90.00 113 SER A O 1
ATOM 911 N N . SER A 1 114 ? 12.938 -6.079 -25.365 1.00 93.25 114 SER A N 1
ATOM 912 C CA . SER A 1 114 ? 12.242 -7.344 -25.107 1.00 93.25 114 SER A CA 1
ATOM 913 C C . SER A 1 114 ? 11.917 -7.537 -23.626 1.00 93.25 114 SER A C 1
ATOM 915 O O . SER A 1 114 ? 10.879 -8.126 -23.322 1.00 93.25 114 SER A O 1
ATOM 917 N N . ASP A 1 115 ? 12.775 -7.071 -22.715 1.00 93.44 115 ASP A N 1
ATOM 918 C CA . ASP A 1 115 ? 12.510 -7.139 -21.277 1.00 93.44 115 ASP A CA 1
ATOM 919 C C . ASP A 1 115 ? 11.343 -6.225 -20.889 1.00 93.44 115 ASP A C 1
ATOM 921 O O . ASP A 1 115 ? 10.493 -6.626 -20.095 1.00 93.44 115 ASP A O 1
ATOM 925 N N . LEU A 1 116 ? 11.266 -5.031 -21.487 1.00 94.75 116 LEU A N 1
ATOM 926 C CA . LEU A 1 116 ? 10.160 -4.091 -21.278 1.00 94.75 116 LEU A CA 1
ATOM 927 C C . LEU A 1 116 ? 8.831 -4.641 -21.801 1.00 94.75 116 LEU A C 1
ATOM 929 O O . LEU A 1 116 ? 7.831 -4.602 -21.089 1.00 94.75 116 LEU A O 1
ATOM 933 N N . LEU A 1 117 ? 8.816 -5.192 -23.019 1.00 95.56 117 LEU A N 1
ATOM 934 C CA . LEU A 1 117 ? 7.609 -5.792 -23.595 1.00 95.56 117 LEU A CA 1
ATOM 935 C C . LEU A 1 117 ? 7.104 -6.960 -22.745 1.00 95.56 117 LEU A C 1
ATOM 937 O O . LEU A 1 117 ? 5.922 -7.014 -22.419 1.00 95.56 117 LEU A O 1
ATOM 941 N N . ARG A 1 118 ? 8.010 -7.844 -22.308 1.00 96.62 118 ARG A N 1
ATOM 942 C CA . ARG A 1 118 ? 7.655 -8.957 -21.421 1.00 96.62 118 ARG A CA 1
ATOM 943 C C . ARG A 1 118 ? 7.107 -8.462 -20.085 1.00 96.62 118 ARG A C 1
ATOM 945 O O . ARG A 1 118 ? 6.125 -9.015 -19.604 1.00 96.62 118 ARG A O 1
ATOM 952 N N . ALA A 1 119 ? 7.725 -7.437 -19.497 1.00 96.50 119 ALA A N 1
ATOM 953 C CA . ALA A 1 119 ? 7.259 -6.858 -18.243 1.00 96.50 119 ALA A CA 1
ATOM 954 C C . ALA A 1 119 ? 5.854 -6.261 -18.386 1.00 96.50 119 ALA A C 1
ATOM 956 O O . ALA A 1 119 ? 4.980 -6.575 -17.584 1.00 96.50 119 ALA A O 1
ATOM 957 N N . ARG A 1 120 ? 5.611 -5.478 -19.444 1.00 97.44 120 ARG A N 1
ATOM 958 C CA . ARG A 1 120 ? 4.284 -4.938 -19.764 1.00 97.44 120 ARG A CA 1
ATOM 959 C C . ARG A 1 120 ? 3.244 -6.051 -19.876 1.00 97.44 120 ARG A C 1
ATOM 961 O O . ARG A 1 120 ? 2.215 -5.988 -19.212 1.00 97.44 120 ARG A O 1
ATOM 968 N N . ASP A 1 121 ? 3.514 -7.056 -20.704 1.00 97.94 121 ASP A N 1
ATOM 969 C CA . ASP A 1 121 ? 2.556 -8.128 -20.982 1.00 97.94 121 ASP A CA 1
ATOM 970 C C . ASP A 1 121 ? 2.270 -8.954 -19.725 1.00 97.94 121 ASP A C 1
ATOM 972 O O . ASP A 1 121 ? 1.122 -9.299 -19.462 1.00 97.94 121 ASP A O 1
ATOM 976 N N . GLN A 1 122 ? 3.290 -9.202 -18.900 1.00 97.81 122 GLN A N 1
ATOM 977 C CA . GLN A 1 122 ? 3.130 -9.879 -17.617 1.00 97.81 122 GLN A CA 1
ATOM 978 C C . GLN A 1 122 ? 2.259 -9.076 -16.642 1.00 97.81 122 GLN A C 1
ATOM 980 O O . GLN A 1 122 ? 1.402 -9.660 -15.983 1.00 97.81 122 GLN A O 1
ATOM 985 N N . ILE A 1 123 ? 2.465 -7.761 -16.536 1.00 97.94 123 ILE A N 1
ATOM 986 C CA . ILE A 1 123 ? 1.671 -6.903 -15.645 1.00 97.94 123 ILE A CA 1
ATOM 987 C C . ILE A 1 123 ? 0.211 -6.896 -16.088 1.00 97.94 123 ILE A C 1
ATOM 989 O O . ILE A 1 123 ? -0.673 -7.156 -15.277 1.00 97.94 123 ILE A O 1
ATOM 993 N N . LEU A 1 124 ? -0.038 -6.666 -17.379 1.00 97.31 124 LEU A N 1
ATOM 994 C CA . LEU A 1 124 ? -1.393 -6.625 -17.926 1.00 97.31 124 LEU A CA 1
ATOM 995 C C . LEU A 1 124 ? -2.108 -7.978 -17.827 1.00 97.31 124 LEU A C 1
ATOM 997 O O . LEU A 1 124 ? -3.307 -8.004 -17.582 1.00 97.31 124 LEU A O 1
ATOM 1001 N N . ALA A 1 125 ? -1.390 -9.090 -18.004 1.00 97.38 125 ALA A N 1
ATOM 1002 C CA . ALA A 1 125 ? -1.965 -10.428 -17.880 1.00 97.38 125 ALA A CA 1
ATOM 1003 C C . ALA A 1 125 ? -2.286 -10.805 -16.428 1.00 97.38 125 ALA A C 1
ATOM 1005 O O . ALA A 1 125 ? -3.228 -11.556 -16.187 1.00 97.38 125 ALA A O 1
ATOM 1006 N N . ASN A 1 126 ? -1.498 -10.312 -15.470 1.00 96.31 126 ASN A N 1
ATOM 1007 C CA . ASN A 1 126 ? -1.716 -10.602 -14.058 1.00 96.31 126 ASN A CA 1
ATOM 1008 C C . ASN A 1 126 ? -2.783 -9.705 -13.438 1.00 96.31 126 ASN A C 1
ATOM 1010 O O . ASN A 1 126 ? -3.410 -10.146 -12.482 1.00 96.31 126 ASN A O 1
ATOM 1014 N N . GLU A 1 127 ? -2.987 -8.499 -13.973 1.00 97.50 127 GLU A N 1
ATOM 1015 C CA . GLU A 1 127 ? -3.922 -7.511 -13.445 1.00 97.50 127 GLU A CA 1
ATOM 1016 C C . GLU A 1 127 ? -5.345 -8.062 -13.338 1.00 97.50 127 GLU A C 1
ATOM 1018 O O . GLU A 1 127 ? -6.051 -8.258 -14.327 1.00 97.50 127 GLU A O 1
ATOM 1023 N N . THR A 1 128 ? -5.782 -8.250 -12.098 1.00 97.25 128 THR A N 1
ATOM 1024 C CA . THR A 1 128 ? -7.143 -8.666 -11.755 1.00 97.25 128 THR A CA 1
ATOM 1025 C C . THR A 1 128 ? -7.772 -7.657 -10.798 1.00 97.25 128 THR A C 1
ATOM 1027 O O . THR A 1 128 ? -7.047 -7.019 -10.021 1.00 97.25 128 THR A O 1
ATOM 1030 N N . PRO A 1 129 ? -9.109 -7.503 -10.805 1.00 96.38 129 PRO A N 1
ATOM 1031 C CA . PRO A 1 129 ? -9.799 -6.675 -9.823 1.00 96.38 129 PRO A CA 1
ATOM 1032 C C . PRO A 1 129 ? -9.392 -7.000 -8.386 1.00 96.38 129 PRO A C 1
ATOM 1034 O O . PRO A 1 129 ? -9.142 -6.090 -7.603 1.00 96.38 129 PRO A O 1
ATOM 1037 N N . GLU A 1 130 ? -9.236 -8.280 -8.051 1.00 96.94 130 GLU A N 1
ATOM 1038 C CA . GLU A 1 130 ? -8.877 -8.749 -6.713 1.00 96.94 130 GLU A CA 1
ATOM 1039 C C . GLU A 1 130 ? -7.502 -8.236 -6.269 1.00 96.94 130 GLU A C 1
ATOM 1041 O O . GLU A 1 130 ? -7.336 -7.817 -5.122 1.00 96.94 130 GLU A O 1
ATOM 1046 N N . GLN A 1 131 ? -6.518 -8.220 -7.172 1.00 96.69 131 GLN A N 1
ATOM 1047 C CA . GLN A 1 131 ? -5.188 -7.681 -6.882 1.00 96.69 131 GLN A CA 1
ATOM 1048 C C . GLN A 1 131 ? -5.211 -6.165 -6.695 1.00 96.69 131 GLN A C 1
ATOM 1050 O O . GLN A 1 131 ? -4.591 -5.654 -5.759 1.00 96.69 131 GLN A O 1
ATOM 1055 N N . VAL A 1 132 ? -5.946 -5.446 -7.550 1.00 97.19 132 VAL A N 1
ATOM 1056 C CA . VAL A 1 132 ? -6.065 -3.986 -7.448 1.00 97.19 132 VAL A CA 1
ATOM 1057 C C . VAL A 1 132 ? -6.805 -3.600 -6.168 1.00 97.19 132 VAL A C 1
ATOM 1059 O O . VAL A 1 132 ? -6.339 -2.727 -5.443 1.00 97.19 132 VAL A O 1
ATOM 1062 N N . ILE A 1 133 ? -7.896 -4.293 -5.834 1.00 98.00 133 ILE A N 1
ATOM 1063 C CA . ILE A 1 133 ? -8.644 -4.127 -4.581 1.00 98.00 133 ILE A CA 1
ATOM 1064 C C . ILE A 1 133 ? -7.734 -4.383 -3.377 1.00 98.00 133 ILE A C 1
ATOM 1066 O O . ILE A 1 133 ? -7.679 -3.563 -2.461 1.00 98.00 133 ILE A O 1
ATOM 1070 N N . GLY A 1 134 ? -6.995 -5.496 -3.381 1.00 95.88 134 GLY A N 1
ATOM 1071 C CA . GLY A 1 134 ? -6.081 -5.847 -2.296 1.00 95.88 134 GLY A CA 1
ATOM 1072 C C . GLY A 1 134 ? -4.952 -4.831 -2.118 1.00 95.88 134 GLY A C 1
ATOM 1073 O O . GLY A 1 134 ? -4.566 -4.536 -0.987 1.00 95.88 134 GLY A O 1
ATOM 1074 N N . SER A 1 135 ? -4.441 -4.267 -3.215 1.00 95.31 135 SER A N 1
ATOM 1075 C CA . SER A 1 135 ? -3.449 -3.189 -3.182 1.00 95.31 135 SER A CA 1
ATOM 1076 C C . SER A 1 135 ? -4.049 -1.886 -2.665 1.00 95.31 135 SER A C 1
ATOM 1078 O O . SER A 1 135 ? -3.494 -1.290 -1.746 1.00 95.31 135 SER A O 1
ATOM 1080 N N . LEU A 1 136 ? -5.201 -1.470 -3.201 1.00 95.00 136 LEU A N 1
ATOM 1081 C CA . LEU A 1 136 ? -5.904 -0.249 -2.810 1.00 95.00 136 LEU A CA 1
ATOM 1082 C C . LEU A 1 136 ? -6.229 -0.245 -1.313 1.00 95.00 136 LEU A C 1
ATOM 1084 O O . LEU A 1 136 ? -5.959 0.743 -0.639 1.00 95.00 136 LEU A O 1
ATOM 1088 N N . ALA A 1 137 ? -6.714 -1.371 -0.783 1.00 95.44 137 ALA A N 1
ATOM 1089 C CA . ALA A 1 137 ? -7.061 -1.539 0.627 1.00 95.44 137 ALA A CA 1
ATOM 1090 C C . ALA A 1 137 ? -5.893 -1.289 1.600 1.00 95.44 137 ALA A C 1
ATOM 1092 O O . ALA A 1 137 ? -6.128 -1.028 2.777 1.00 95.44 137 ALA A O 1
ATOM 1093 N N . GLN A 1 138 ? -4.647 -1.370 1.122 1.00 91.44 138 GLN A N 1
ATOM 1094 C CA . GLN A 1 138 ? -3.431 -1.156 1.912 1.00 91.44 138 GLN A CA 1
ATOM 1095 C C . GLN A 1 138 ? -2.848 0.256 1.747 1.00 91.44 138 GLN A C 1
ATOM 1097 O O . GLN A 1 138 ? -1.829 0.572 2.361 1.00 91.44 138 GLN A O 1
ATOM 1102 N N . ARG A 1 139 ? -3.442 1.110 0.904 1.00 89.50 139 ARG A N 1
ATOM 1103 C CA . ARG A 1 139 ? -2.917 2.455 0.643 1.00 89.50 139 ARG A CA 1
ATOM 1104 C C . ARG A 1 139 ? -3.365 3.434 1.739 1.00 89.50 139 ARG A C 1
ATOM 1106 O O . ARG A 1 139 ? -4.562 3.518 2.010 1.00 89.50 139 ARG A O 1
ATOM 1113 N N . PRO A 1 140 ? -2.465 4.280 2.274 1.00 88.31 140 PRO A N 1
ATOM 1114 C CA . PRO A 1 140 ? -2.833 5.281 3.282 1.00 88.31 140 PRO A CA 1
ATOM 1115 C C . PRO A 1 140 ? -3.923 6.257 2.821 1.00 88.31 140 PRO A C 1
ATOM 1117 O O . PRO A 1 140 ? -4.826 6.595 3.578 1.00 88.31 140 PRO A O 1
ATOM 1120 N N . PHE A 1 141 ? -3.889 6.687 1.556 1.00 86.62 141 PHE A N 1
ATOM 1121 C CA . PHE A 1 141 ? -4.902 7.609 1.032 1.00 86.62 141 PHE A CA 1
ATOM 1122 C C . PHE A 1 141 ? -6.297 6.983 0.976 1.00 86.62 141 PHE A C 1
ATOM 1124 O O . PHE A 1 141 ? -7.300 7.678 1.139 1.00 86.62 141 PHE A O 1
ATOM 1131 N N . TRP A 1 142 ? -6.358 5.670 0.739 1.00 93.50 142 TRP A N 1
ATOM 1132 C CA . TRP A 1 142 ? -7.609 4.934 0.728 1.00 93.50 142 TRP A CA 1
ATOM 1133 C C . TRP A 1 142 ? -8.193 4.863 2.131 1.00 93.50 142 TRP A C 1
ATOM 1135 O O . TRP A 1 142 ? -9.383 5.100 2.304 1.00 93.50 142 TRP A O 1
ATOM 1145 N N . GLU A 1 143 ? -7.354 4.605 3.134 1.00 91.12 143 GLU A N 1
ATOM 1146 C CA . GLU A 1 143 ? -7.770 4.619 4.532 1.00 91.12 143 GLU A CA 1
ATOM 1147 C C . GLU A 1 143 ? -8.362 5.970 4.939 1.00 91.12 143 GLU A C 1
ATOM 1149 O O . GLU A 1 143 ? -9.463 6.008 5.490 1.00 91.12 143 GLU A O 1
ATOM 1154 N N . VAL A 1 144 ? -7.675 7.073 4.623 1.00 90.25 144 VAL A N 1
ATOM 1155 C CA . VAL A 1 144 ? -8.167 8.430 4.912 1.00 90.25 144 VAL A CA 1
ATOM 1156 C C . VAL A 1 144 ? -9.542 8.644 4.279 1.00 90.25 144 VAL A C 1
ATOM 1158 O O . VAL A 1 144 ? -10.500 8.964 4.983 1.00 90.25 144 VAL A O 1
ATOM 1161 N N . HIS A 1 145 ? -9.673 8.368 2.979 1.00 90.00 145 HIS A N 1
ATOM 1162 C CA . HIS A 1 145 ? -10.942 8.512 2.270 1.00 90.00 145 HIS A CA 1
ATOM 1163 C C . HIS A 1 145 ? -12.056 7.629 2.861 1.00 90.00 145 HIS A C 1
ATOM 1165 O O . HIS A 1 145 ? -13.181 8.084 3.072 1.00 90.00 145 HIS A O 1
ATOM 1171 N N . ALA A 1 146 ? -11.751 6.363 3.153 1.00 93.88 146 ALA A N 1
ATOM 1172 C CA . ALA A 1 146 ? -12.694 5.405 3.713 1.00 93.88 146 ALA A CA 1
ATOM 1173 C C . ALA A 1 146 ? -13.220 5.857 5.082 1.00 93.88 146 ALA A C 1
ATOM 1175 O O . ALA A 1 146 ? -14.425 5.767 5.337 1.00 93.88 146 ALA A O 1
ATOM 1176 N N . ARG A 1 147 ? -12.340 6.373 5.949 1.00 93.12 147 ARG A N 1
ATOM 1177 C CA . ARG A 1 147 ? -12.708 6.887 7.27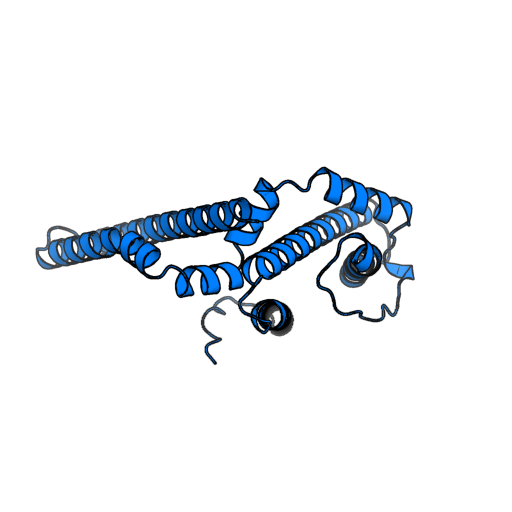5 1.00 93.12 147 ARG A CA 1
ATOM 1178 C C . ARG A 1 147 ? -13.562 8.144 7.192 1.00 93.12 147 ARG A C 1
ATOM 1180 O O . ARG A 1 147 ? -14.550 8.241 7.912 1.00 93.12 147 ARG A O 1
ATOM 1187 N N . GLU A 1 148 ? -13.221 9.072 6.303 1.00 91.06 148 GLU A N 1
ATOM 1188 C CA . GLU A 1 148 ? -14.013 10.286 6.080 1.00 91.06 148 GLU A CA 1
ATOM 1189 C C . GLU A 1 148 ? -15.408 9.959 5.539 1.00 91.06 148 GLU A C 1
ATOM 1191 O O . GLU A 1 148 ? -16.403 10.561 5.945 1.00 91.06 148 GLU A O 1
ATOM 1196 N N . ARG A 1 149 ? -15.504 8.974 4.638 1.00 92.25 149 ARG A N 1
ATOM 1197 C CA . ARG A 1 149 ? -16.765 8.631 3.976 1.00 92.25 149 ARG A CA 1
ATOM 1198 C C . ARG A 1 149 ? -17.672 7.718 4.801 1.00 92.25 149 ARG A C 1
ATOM 1200 O O . ARG A 1 149 ? -18.896 7.785 4.632 1.00 92.25 149 ARG A O 1
ATOM 1207 N N . HIS A 1 150 ? -17.094 6.877 5.660 1.00 95.06 150 HIS A N 1
ATOM 1208 C CA . HIS A 1 150 ? -17.799 5.849 6.432 1.00 95.06 150 HIS A CA 1
ATOM 1209 C C . HIS A 1 150 ? -17.432 5.824 7.933 1.00 95.06 150 HIS A C 1
ATOM 1211 O O . HIS A 1 150 ? -17.206 4.733 8.468 1.00 95.06 150 HIS A O 1
ATOM 1217 N N . PRO A 1 151 ? -17.426 6.965 8.652 1.00 95.69 151 PRO A N 1
ATOM 1218 C CA . PRO A 1 151 ? -16.971 7.025 10.048 1.00 95.69 151 PRO A CA 1
ATOM 1219 C C . PRO A 1 151 ? -17.732 6.052 10.960 1.00 95.69 151 PRO A C 1
ATOM 1221 O O . PRO A 1 151 ? -17.115 5.287 11.698 1.00 95.69 151 PRO A O 1
ATOM 1224 N N . ALA A 1 152 ? -19.057 5.956 10.797 1.00 96.94 152 ALA A N 1
ATOM 1225 C CA . ALA A 1 152 ? -19.909 5.055 11.577 1.00 96.94 152 ALA A CA 1
ATOM 1226 C C . ALA A 1 152 ? -19.510 3.567 11.471 1.00 96.94 152 ALA A C 1
ATOM 1228 O O . ALA A 1 152 ? -19.691 2.807 12.420 1.00 96.94 152 ALA A O 1
ATOM 1229 N N . ARG A 1 153 ? -18.947 3.120 10.336 1.00 97.12 153 ARG A N 1
ATOM 1230 C CA . ARG A 1 153 ? -18.490 1.724 10.185 1.00 97.12 153 ARG A CA 1
ATOM 1231 C C . ARG A 1 153 ? -17.214 1.459 10.982 1.00 97.12 153 ARG A C 1
ATOM 1233 O O . ARG A 1 153 ? -17.065 0.365 11.520 1.00 97.12 153 ARG A O 1
ATOM 1240 N N . PHE A 1 154 ? -16.317 2.441 11.061 1.00 95.12 154 PHE A N 1
ATOM 1241 C CA . PHE A 1 154 ? -15.103 2.345 11.874 1.00 95.12 154 PHE A CA 1
ATOM 1242 C C . PHE A 1 154 ? -15.425 2.450 13.366 1.00 95.12 154 PHE A C 1
ATOM 1244 O O . PHE A 1 154 ? -14.896 1.668 14.147 1.00 95.12 154 PHE A O 1
ATOM 1251 N N . GLU A 1 155 ? -16.349 3.330 13.756 1.00 94.19 155 GLU A N 1
ATOM 1252 C CA . GLU A 1 155 ? -16.851 3.410 15.136 1.00 94.19 155 GLU A CA 1
ATOM 1253 C C . GLU A 1 155 ? -17.471 2.081 15.585 1.00 94.19 155 GLU A C 1
ATOM 1255 O O . GLU A 1 155 ? -17.127 1.556 16.642 1.00 94.19 155 GLU A O 1
ATOM 1260 N N . HIS A 1 156 ? -18.305 1.470 14.739 1.00 94.31 156 HIS A N 1
ATOM 1261 C CA . HIS A 1 156 ? -18.876 0.153 15.013 1.00 94.31 156 HIS A CA 1
ATOM 1262 C C . HIS A 1 156 ? -17.805 -0.950 15.104 1.00 94.31 156 HIS A C 1
ATOM 1264 O O . HIS A 1 156 ? -17.924 -1.869 15.910 1.00 94.31 156 HIS A O 1
ATOM 1270 N N . ALA A 1 157 ? -16.743 -0.883 14.293 1.00 92.25 157 ALA A N 1
ATOM 1271 C CA . ALA A 1 157 ? -15.621 -1.821 14.388 1.00 92.25 157 ALA A CA 1
ATOM 1272 C C . ALA A 1 157 ? -14.783 -1.621 15.666 1.00 92.25 157 ALA A C 1
ATOM 1274 O O . ALA A 1 157 ? -14.190 -2.580 16.161 1.00 92.25 157 ALA A O 1
ATOM 1275 N N . LEU A 1 158 ? -14.748 -0.398 16.203 1.00 92.25 158 LEU A N 1
ATOM 1276 C CA . LEU A 1 158 ? -14.031 -0.037 17.425 1.00 92.25 158 LEU A CA 1
ATOM 1277 C C . LEU A 1 158 ? -14.807 -0.401 18.699 1.00 92.25 158 LEU A C 1
ATOM 1279 O O . LEU A 1 158 ? -14.194 -0.709 19.716 1.00 92.25 158 LEU A O 1
ATOM 1283 N N . GLN A 1 159 ? -16.140 -0.410 18.658 1.00 92.81 159 GLN A N 1
ATOM 1284 C CA . GLN A 1 159 ? -16.975 -0.639 19.839 1.00 92.81 159 GLN A CA 1
ATOM 1285 C C . GLN A 1 159 ? -16.608 -1.913 20.641 1.00 92.81 159 GLN A C 1
ATOM 1287 O O . GLN A 1 159 ? -16.406 -1.793 21.851 1.00 92.81 159 GLN A O 1
ATOM 1292 N N . PRO A 1 160 ? -16.400 -3.098 20.025 1.00 92.38 160 PRO A N 1
ATOM 1293 C CA . PRO A 1 160 ? -16.000 -4.294 20.770 1.00 92.38 160 PRO A CA 1
ATOM 1294 C C . PRO A 1 160 ? -14.626 -4.175 21.442 1.00 92.38 160 PRO A C 1
ATOM 1296 O O . PRO A 1 160 ? -14.367 -4.853 22.434 1.00 92.38 160 PRO A O 1
ATOM 1299 N N . LEU A 1 161 ? -13.723 -3.350 20.895 1.00 92.38 161 LEU A N 1
ATOM 1300 C CA . LEU A 1 161 ? -12.421 -3.088 21.506 1.00 92.38 161 LEU A CA 1
ATOM 1301 C C . LEU A 1 161 ? -12.591 -2.278 22.792 1.00 92.38 161 LEU A C 1
ATOM 1303 O O . LEU A 1 161 ? -11.999 -2.642 23.804 1.00 92.38 161 LEU A O 1
ATOM 1307 N N . ASN A 1 162 ? -13.407 -1.221 22.750 1.00 92.38 162 ASN A N 1
ATOM 1308 C CA . ASN A 1 162 ? -13.657 -0.350 23.899 1.00 92.38 162 ASN A CA 1
ATOM 1309 C C . ASN A 1 162 ? -14.277 -1.136 25.062 1.00 92.38 162 ASN A C 1
ATOM 1311 O O . ASN A 1 162 ? -13.727 -1.129 26.158 1.00 92.38 162 ASN A O 1
ATOM 1315 N N . GLU A 1 163 ? -15.337 -1.908 24.798 1.00 95.06 163 GLU A N 1
ATOM 1316 C CA . GLU A 1 163 ? -16.016 -2.732 25.814 1.00 95.06 163 GLU A CA 1
ATOM 1317 C C . GLU A 1 163 ? -15.059 -3.745 26.474 1.00 95.06 163 GLU A C 1
ATOM 1319 O O . GLU A 1 163 ? -15.077 -3.964 27.687 1.00 95.06 163 GLU A O 1
ATOM 1324 N N . ARG A 1 164 ? -14.176 -4.368 25.682 1.00 95.12 164 ARG A N 1
ATOM 1325 C CA . ARG A 1 164 ? -13.188 -5.322 26.206 1.00 95.12 164 ARG A CA 1
ATOM 1326 C C . ARG A 1 164 ? -12.048 -4.633 26.950 1.00 95.12 164 ARG A C 1
ATOM 1328 O O . ARG A 1 164 ? -11.537 -5.222 27.898 1.00 95.12 164 ARG A O 1
ATOM 1335 N N . MET A 1 165 ? -11.645 -3.431 26.539 1.00 93.81 165 MET A N 1
ATOM 1336 C CA . MET A 1 165 ? -10.625 -2.649 27.241 1.00 93.81 165 MET A CA 1
ATOM 1337 C C . MET A 1 165 ? -11.118 -2.241 28.631 1.00 93.81 165 MET A C 1
ATOM 1339 O O . MET A 1 165 ? -10.426 -2.504 29.610 1.00 93.81 165 MET A O 1
ATOM 1343 N N . GLU A 1 166 ? -12.345 -1.723 28.728 1.00 95.12 166 GLU A N 1
ATOM 1344 C CA . GLU A 1 166 ? -12.989 -1.380 30.005 1.00 95.12 166 GLU A CA 1
ATOM 1345 C C . GLU A 1 166 ? -13.049 -2.595 30.945 1.00 95.12 166 GLU A C 1
ATOM 1347 O O . GLU A 1 166 ? -12.666 -2.512 32.111 1.00 95.12 166 GLU A O 1
ATOM 1352 N N . SER A 1 167 ? -13.428 -3.769 30.422 1.00 95.69 167 SER A N 1
ATOM 1353 C CA . SER A 1 167 ? -13.436 -5.008 31.209 1.00 95.69 167 SER A CA 1
ATOM 1354 C C . SER A 1 167 ? -12.040 -5.432 31.690 1.00 95.69 167 SER A C 1
ATOM 1356 O O . SER A 1 167 ? -11.909 -5.978 32.786 1.00 95.69 167 SER A O 1
ATOM 1358 N N . LEU A 1 168 ? -10.986 -5.217 30.895 1.00 95.62 168 LEU A N 1
ATOM 1359 C CA . LEU A 1 168 ? -9.614 -5.526 31.312 1.00 95.62 168 LEU A CA 1
ATOM 1360 C C . LEU A 1 168 ? -9.121 -4.574 32.400 1.00 95.62 168 LEU A C 1
ATOM 1362 O O . LEU A 1 168 ? -8.484 -5.028 33.349 1.00 95.62 168 LEU A O 1
ATOM 1366 N N . GLU A 1 169 ? -9.420 -3.283 32.275 1.00 94.38 169 GLU A N 1
ATOM 1367 C CA . GLU A 1 169 ? -9.089 -2.280 33.289 1.00 94.38 169 GLU A CA 1
ATOM 1368 C C . GLU A 1 169 ? -9.797 -2.584 34.616 1.00 94.38 169 GLU A C 1
ATOM 1370 O O . GLU A 1 169 ? -9.173 -2.546 35.681 1.00 94.38 169 GLU A O 1
ATOM 1375 N N . GLU A 1 170 ? -11.068 -2.993 34.560 1.00 96.38 170 GLU A N 1
ATOM 1376 C CA . GLU A 1 170 ? -11.814 -3.436 35.737 1.00 96.38 170 GLU A CA 1
ATOM 1377 C C . GLU A 1 170 ? -11.164 -4.668 36.392 1.00 96.38 170 GLU A C 1
ATOM 1379 O O . GLU A 1 170 ? -10.919 -4.657 37.600 1.00 96.38 170 GLU A O 1
ATOM 1384 N N . GLN A 1 171 ? -10.791 -5.690 35.613 1.00 96.06 171 GLN A N 1
ATOM 1385 C CA . GLN A 1 171 ? -10.105 -6.886 36.128 1.00 96.06 171 GLN A CA 1
ATOM 1386 C C . GLN A 1 171 ? -8.778 -6.552 36.831 1.00 96.06 171 GLN A C 1
ATOM 1388 O O . GLN A 1 171 ? -8.479 -7.140 37.873 1.00 96.06 171 GLN A O 1
ATOM 1393 N N . VAL A 1 172 ? -7.993 -5.607 36.296 1.00 96.06 172 VAL A N 1
ATOM 1394 C CA . VAL A 1 172 ? -6.756 -5.131 36.944 1.00 96.06 172 VAL A CA 1
ATOM 1395 C C . VAL A 1 172 ? -7.078 -4.422 38.255 1.00 96.06 172 VAL A C 1
ATOM 1397 O O . VAL A 1 172 ? -6.486 -4.738 39.286 1.00 96.06 172 VAL A O 1
ATOM 1400 N N . SER A 1 173 ? -8.048 -3.501 38.250 1.00 94.50 173 SER A N 1
ATOM 1401 C CA . SER A 1 173 ? -8.440 -2.750 39.453 1.00 94.50 173 SER A CA 1
ATOM 1402 C C . SER A 1 173 ? -8.960 -3.648 40.583 1.00 94.50 173 SER A C 1
ATOM 1404 O O . SER A 1 173 ? -8.750 -3.358 41.760 1.00 94.50 173 SER A O 1
ATOM 1406 N N . GLN A 1 174 ? -9.592 -4.768 40.225 1.00 96.50 174 GLN A N 1
ATOM 1407 C CA . GLN A 1 174 ? -10.090 -5.780 41.155 1.00 96.50 174 GLN A CA 1
ATOM 1408 C C . GLN A 1 174 ? -9.010 -6.802 41.559 1.00 96.50 174 GLN A C 1
ATOM 1410 O O . GLN A 1 174 ? -9.295 -7.719 42.329 1.00 96.50 174 GLN A O 1
ATOM 1415 N N . GLY A 1 175 ? -7.782 -6.675 41.043 1.00 94.69 175 GLY A N 1
ATOM 1416 C CA . GLY A 1 175 ? -6.669 -7.587 41.316 1.00 94.69 175 GLY A CA 1
ATOM 1417 C C . GLY A 1 175 ? -6.866 -8.999 40.754 1.00 94.69 175 GLY A C 1
ATOM 1418 O O . GLY A 1 175 ? -6.240 -9.942 41.234 1.00 94.69 175 GLY A O 1
ATOM 1419 N N . GLN A 1 176 ? -7.753 -9.168 39.769 1.00 96.69 176 GLN A N 1
ATOM 1420 C CA . GLN A 1 176 ? -8.049 -10.463 39.145 1.00 96.69 176 GLN A CA 1
ATOM 1421 C C . GLN A 1 176 ? -6.976 -10.886 38.138 1.00 96.69 176 GLN A C 1
ATOM 1423 O O . GLN A 1 176 ? -6.791 -12.080 37.897 1.00 96.69 176 GLN A O 1
ATOM 1428 N N . ILE A 1 177 ? -6.283 -9.916 37.539 1.00 96.62 177 ILE A N 1
ATOM 1429 C CA . ILE A 1 177 ? -5.158 -10.131 36.627 1.00 96.62 177 ILE A CA 1
ATOM 1430 C C . ILE A 1 177 ? -3.994 -9.219 37.011 1.00 96.62 177 ILE A C 1
ATOM 1432 O O . ILE A 1 177 ? -4.203 -8.131 37.543 1.00 96.62 177 ILE A O 1
ATOM 1436 N N . ASP A 1 178 ? -2.774 -9.672 36.739 1.00 95.81 178 ASP A N 1
ATOM 1437 C CA . ASP A 1 178 ? -1.559 -8.884 36.931 1.00 95.81 178 ASP A CA 1
ATOM 1438 C C . ASP A 1 178 ? -1.252 -7.992 35.715 1.00 95.81 178 ASP A C 1
ATOM 1440 O O . ASP A 1 178 ? -1.802 -8.164 34.621 1.00 95.81 178 ASP A O 1
ATOM 1444 N N . ASP A 1 179 ? -0.327 -7.048 35.897 1.00 94.38 179 ASP A N 1
ATOM 1445 C CA . ASP A 1 179 ? 0.081 -6.093 34.859 1.00 94.38 179 ASP A CA 1
ATOM 1446 C C . ASP A 1 179 ? 0.614 -6.785 33.597 1.00 94.38 179 ASP A C 1
ATOM 1448 O O . ASP A 1 179 ? 0.404 -6.317 32.474 1.00 94.38 179 ASP A O 1
ATOM 1452 N N . TRP A 1 180 ? 1.296 -7.924 33.760 1.00 95.75 180 TRP A N 1
ATOM 1453 C CA . TRP A 1 180 ? 1.816 -8.696 32.635 1.00 95.75 180 TRP A CA 1
ATOM 1454 C C . TRP A 1 180 ? 0.684 -9.298 31.796 1.00 95.75 180 TRP A C 1
ATOM 1456 O O . TRP A 1 180 ? 0.684 -9.165 30.567 1.00 95.75 180 TRP A O 1
ATOM 1466 N N . THR A 1 181 ? -0.312 -9.909 32.444 1.00 96.62 181 THR A N 1
ATOM 1467 C CA . THR A 1 181 ? -1.496 -10.454 31.770 1.00 96.62 181 THR A CA 1
ATOM 1468 C C . THR A 1 181 ? -2.303 -9.344 31.108 1.00 96.62 181 THR A C 1
ATOM 1470 O O . THR A 1 181 ? -2.751 -9.516 29.972 1.00 96.62 181 THR A O 1
ATOM 1473 N N . PHE A 1 182 ? -2.453 -8.195 31.770 1.00 95.25 182 PHE A N 1
ATOM 1474 C CA . PHE A 1 182 ? -3.097 -7.019 31.190 1.00 95.25 182 PHE A CA 1
ATOM 1475 C C . PHE A 1 182 ? -2.396 -6.570 29.903 1.00 95.25 182 PHE A C 1
ATOM 1477 O O . PHE A 1 182 ? -3.023 -6.528 28.844 1.00 95.25 182 PHE A O 1
ATOM 1484 N N . ALA A 1 183 ? -1.080 -6.339 29.946 1.00 95.81 183 ALA A N 1
ATOM 1485 C CA . ALA A 1 183 ? -0.309 -5.908 28.780 1.00 95.81 183 ALA A CA 1
ATOM 1486 C C . ALA A 1 183 ? -0.390 -6.910 27.613 1.00 95.81 183 ALA A C 1
ATOM 1488 O O . ALA A 1 183 ? -0.539 -6.512 26.451 1.00 95.81 183 ALA A O 1
ATOM 1489 N N . LEU A 1 184 ? -0.335 -8.215 27.907 1.00 96.75 184 LEU A N 1
ATOM 1490 C CA . LEU A 1 184 ? -0.485 -9.268 26.903 1.00 96.75 184 LEU A CA 1
ATOM 1491 C C . LEU A 1 184 ? -1.868 -9.226 26.237 1.00 96.75 184 LEU A C 1
ATOM 1493 O O . LEU A 1 184 ? -1.961 -9.300 25.008 1.00 96.75 184 LEU A O 1
ATOM 1497 N N . ARG A 1 185 ? -2.939 -9.079 27.025 1.00 96.12 185 ARG A N 1
ATOM 1498 C CA . ARG A 1 185 ? -4.314 -9.014 26.510 1.00 96.12 185 ARG A CA 1
ATOM 1499 C C . ARG A 1 185 ? -4.577 -7.729 25.728 1.00 96.12 185 ARG A C 1
ATOM 1501 O O . ARG A 1 185 ? -5.169 -7.803 24.656 1.00 96.12 185 ARG A O 1
ATOM 1508 N N . CYS A 1 186 ? -4.057 -6.586 26.171 1.00 94.38 186 CYS A N 1
ATOM 1509 C CA . CYS A 1 186 ? -4.126 -5.330 25.419 1.00 94.38 186 CYS A CA 1
ATOM 1510 C C . CYS A 1 186 ? -3.432 -5.444 24.056 1.00 94.38 186 CYS A C 1
ATOM 1512 O O . CYS A 1 186 ? -3.957 -4.978 23.044 1.00 94.38 186 CYS A O 1
ATOM 1514 N N . LYS A 1 187 ? -2.279 -6.124 23.994 1.00 94.38 187 LYS A N 1
ATOM 1515 C CA . LYS A 1 187 ? -1.592 -6.395 22.724 1.00 94.38 187 LYS A CA 1
ATOM 1516 C C . LYS A 1 187 ? -2.427 -7.282 21.794 1.00 94.38 187 LYS A C 1
ATOM 1518 O O . LYS A 1 187 ? -2.482 -7.006 20.597 1.00 94.38 187 LYS A O 1
ATOM 1523 N N . ALA A 1 188 ? -3.068 -8.323 22.327 1.00 94.31 188 ALA A N 1
ATOM 1524 C CA . ALA A 1 188 ? -3.949 -9.195 21.550 1.00 94.31 188 ALA A CA 1
ATOM 1525 C C . ALA A 1 188 ? -5.168 -8.431 21.009 1.00 94.31 188 ALA A C 1
ATOM 1527 O O . ALA A 1 188 ? -5.453 -8.498 19.816 1.00 94.31 188 ALA A O 1
ATOM 1528 N N . LEU A 1 189 ? -5.815 -7.627 21.855 1.00 94.06 189 LEU A N 1
ATOM 1529 C CA . LEU A 1 189 ? -6.940 -6.776 21.472 1.00 94.06 189 LEU A CA 1
ATOM 1530 C C . LEU A 1 189 ? -6.570 -5.768 20.379 1.00 94.06 189 LEU A C 1
ATOM 1532 O O . LEU A 1 189 ? -7.301 -5.629 19.399 1.00 94.06 189 LEU A O 1
ATOM 1536 N N . LYS A 1 190 ? -5.412 -5.108 20.504 1.00 91.25 190 LYS A N 1
ATOM 1537 C CA . LYS A 1 190 ? -4.897 -4.212 19.462 1.00 91.25 190 LYS A CA 1
ATOM 1538 C C . LYS A 1 190 ? -4.743 -4.944 18.126 1.00 91.25 190 LYS A C 1
ATOM 1540 O O . LYS A 1 190 ? -5.187 -4.438 17.101 1.00 91.25 190 LYS A O 1
ATOM 1545 N N . TYR A 1 191 ? -4.155 -6.139 18.140 1.00 91.94 191 TYR A N 1
ATOM 1546 C CA . TYR A 1 191 ? -3.993 -6.940 16.928 1.00 91.94 191 TYR A CA 1
ATOM 1547 C C . TYR A 1 191 ? -5.344 -7.337 16.311 1.00 91.94 191 TYR A C 1
ATOM 1549 O O . TYR A 1 191 ? -5.518 -7.222 15.100 1.00 91.94 191 TYR A O 1
ATOM 1557 N N . GLU A 1 192 ? -6.322 -7.757 17.119 1.00 92.25 192 GLU A N 1
ATOM 1558 C CA . GLU A 1 192 ? -7.678 -8.067 16.641 1.00 92.25 192 GLU A CA 1
ATOM 1559 C C . GLU A 1 192 ? -8.345 -6.863 15.964 1.00 92.25 192 GLU A C 1
ATOM 1561 O O . GLU A 1 192 ? -8.930 -7.013 14.886 1.00 92.25 192 GLU A O 1
ATOM 1566 N N . TYR A 1 193 ? -8.220 -5.674 16.561 1.00 91.56 193 TYR A N 1
ATOM 1567 C CA . TYR A 1 193 ? -8.730 -4.433 15.984 1.00 91.56 193 TYR A CA 1
ATOM 1568 C C . TYR A 1 193 ? -8.050 -4.104 14.649 1.00 91.56 193 TYR A C 1
ATOM 1570 O O . TYR A 1 193 ? -8.742 -3.877 13.658 1.00 91.56 193 TYR A O 1
ATOM 1578 N N . GLU A 1 194 ? -6.718 -4.176 14.574 1.00 90.75 194 GLU A N 1
ATOM 1579 C CA . GLU A 1 194 ? -5.974 -3.956 13.324 1.00 90.75 194 GLU A CA 1
ATOM 1580 C C . GLU A 1 194 ? -6.430 -4.920 12.210 1.00 90.75 194 GLU A C 1
ATOM 1582 O O . GLU A 1 194 ? -6.549 -4.526 11.048 1.00 90.75 194 GLU A O 1
ATOM 1587 N N . GLN A 1 195 ? -6.738 -6.183 12.536 1.00 92.31 195 GLN A N 1
ATOM 1588 C CA . GLN A 1 195 ? -7.288 -7.135 11.561 1.00 92.31 195 GLN A CA 1
ATOM 1589 C C . GLN A 1 195 ? -8.737 -6.814 11.164 1.00 92.31 195 GLN A C 1
ATOM 1591 O O . GLN A 1 195 ? -9.123 -7.011 10.009 1.00 92.31 195 GLN A O 1
ATOM 1596 N N . ALA A 1 196 ? -9.573 -6.355 12.097 1.00 93.56 196 ALA A N 1
ATOM 1597 C CA . ALA A 1 196 ? -10.934 -5.915 11.793 1.00 93.56 196 ALA A CA 1
ATOM 1598 C C . ALA A 1 196 ? -10.930 -4.692 10.865 1.00 93.56 196 ALA A C 1
ATOM 1600 O O . ALA A 1 196 ? -11.649 -4.672 9.867 1.00 93.56 196 ALA A O 1
ATOM 1601 N N . GLU A 1 197 ? -10.056 -3.731 11.140 1.00 93.69 197 GLU A N 1
ATOM 1602 C CA . GLU A 1 197 ? -9.887 -2.519 10.351 1.00 93.69 197 GLU A CA 1
ATOM 1603 C C . GLU A 1 197 ? -9.393 -2.814 8.931 1.00 93.69 197 GLU A C 1
ATOM 1605 O O . GLU A 1 197 ? -10.004 -2.369 7.959 1.00 93.69 197 GLU A O 1
ATOM 1610 N N . ARG A 1 198 ? -8.367 -3.663 8.779 1.00 94.62 198 ARG A N 1
ATOM 1611 C CA . ARG A 1 198 ? -7.891 -4.113 7.458 1.00 94.62 198 ARG A CA 1
ATOM 1612 C C . ARG A 1 198 ? -8.982 -4.814 6.650 1.00 94.62 198 ARG A C 1
ATOM 1614 O O . ARG A 1 198 ? -9.104 -4.582 5.448 1.00 94.62 198 ARG A O 1
ATOM 1621 N N . ARG A 1 199 ? -9.804 -5.652 7.294 1.00 96.69 199 ARG A N 1
ATOM 1622 C CA . ARG A 1 199 ? -10.952 -6.300 6.635 1.00 96.69 199 ARG A CA 1
ATOM 1623 C C . ARG A 1 199 ? -12.009 -5.287 6.203 1.00 96.69 199 ARG A C 1
ATOM 1625 O O . ARG A 1 199 ? -12.559 -5.427 5.112 1.00 96.69 199 ARG A O 1
ATOM 1632 N N . LEU A 1 200 ? -12.279 -4.271 7.022 1.00 97.62 200 LEU A N 1
ATOM 1633 C CA . LEU A 1 200 ? -13.214 -3.202 6.676 1.00 97.62 200 LEU A CA 1
ATOM 1634 C C . LEU A 1 200 ? -12.706 -2.386 5.480 1.00 97.62 200 LEU A C 1
ATOM 1636 O O . LEU A 1 200 ? -13.464 -2.167 4.539 1.00 97.62 200 LEU A O 1
ATOM 1640 N N . LEU A 1 201 ? -11.424 -2.011 5.468 1.00 97.19 201 LEU A N 1
ATOM 1641 C CA . LEU A 1 201 ? -10.797 -1.305 4.346 1.00 97.19 201 LEU A CA 1
ATOM 1642 C C . LEU A 1 201 ? -10.872 -2.103 3.041 1.00 97.19 201 LEU A C 1
ATOM 1644 O O . LEU A 1 201 ? -11.184 -1.531 1.995 1.00 97.19 201 LEU A O 1
ATOM 1648 N N . LEU A 1 202 ? -10.642 -3.418 3.107 1.00 98.00 202 LEU A N 1
ATOM 1649 C CA . LEU A 1 202 ? -10.793 -4.319 1.965 1.00 98.00 202 LEU A CA 1
ATOM 1650 C C . LEU A 1 202 ? -12.243 -4.384 1.474 1.00 98.00 202 LEU A C 1
ATOM 1652 O O . LEU A 1 202 ? -12.492 -4.271 0.277 1.00 98.00 202 LEU A O 1
ATOM 1656 N N . THR A 1 203 ? -13.194 -4.521 2.399 1.00 98.25 203 THR A N 1
ATOM 1657 C CA . THR A 1 203 ? -14.630 -4.568 2.084 1.00 98.25 203 THR A CA 1
ATOM 1658 C C . THR A 1 203 ? -15.076 -3.281 1.391 1.00 98.25 203 THR A C 1
ATOM 1660 O O . THR A 1 203 ? -15.738 -3.323 0.359 1.00 98.25 203 THR A O 1
ATOM 1663 N N . LEU A 1 204 ? -14.653 -2.123 1.903 1.00 97.81 204 LEU A N 1
ATOM 1664 C CA . LEU A 1 204 ? -14.960 -0.829 1.297 1.00 97.81 204 LEU A CA 1
ATOM 1665 C C . LEU A 1 204 ? -14.349 -0.694 -0.106 1.00 97.81 204 LEU A C 1
ATOM 1667 O O . LEU A 1 204 ? -14.973 -0.107 -0.987 1.00 97.81 204 LEU A O 1
ATOM 1671 N N . ALA A 1 205 ? -13.148 -1.238 -0.338 1.00 97.38 205 ALA A N 1
ATOM 1672 C CA . ALA A 1 205 ? -12.514 -1.208 -1.657 1.00 97.38 205 ALA A CA 1
ATOM 1673 C C . ALA A 1 205 ? -13.274 -2.087 -2.668 1.00 97.38 205 ALA A C 1
ATOM 1675 O O . ALA A 1 205 ? -13.444 -1.696 -3.822 1.00 97.38 205 ALA A O 1
ATOM 1676 N N . GLN A 1 206 ? -13.787 -3.240 -2.225 1.00 97.94 206 GLN A N 1
ATOM 1677 C CA . GLN A 1 206 ? -14.667 -4.100 -3.025 1.00 97.94 206 GLN A CA 1
ATOM 1678 C C . GLN A 1 206 ? -15.984 -3.394 -3.369 1.00 97.94 206 GLN A C 1
ATOM 1680 O O . GLN A 1 206 ? -16.408 -3.409 -4.522 1.00 97.94 206 GLN A O 1
ATOM 1685 N N . GLU A 1 207 ? -16.610 -2.744 -2.384 1.00 97.06 207 GLU A N 1
ATOM 1686 C CA . GLU A 1 207 ? -17.835 -1.958 -2.574 1.00 97.06 207 GLU A CA 1
ATOM 1687 C C . GLU A 1 207 ? -17.619 -0.751 -3.495 1.00 97.06 207 GLU A C 1
ATOM 1689 O O . GLU A 1 207 ? -18.527 -0.359 -4.220 1.00 97.06 207 GLU A O 1
ATOM 1694 N N . LEU A 1 208 ? -16.440 -0.123 -3.468 1.00 95.06 208 LEU A N 1
ATOM 1695 C CA . LEU A 1 208 ? -16.092 0.919 -4.431 1.00 95.06 208 LEU A CA 1
ATOM 1696 C C . LEU A 1 208 ? -16.001 0.338 -5.842 1.00 95.06 208 LEU A C 1
ATOM 1698 O O . LEU A 1 208 ? -16.617 0.883 -6.750 1.00 95.06 208 LEU A O 1
ATOM 1702 N N . HIS A 1 209 ? -15.281 -0.772 -6.025 1.00 95.19 209 HIS A N 1
ATOM 1703 C CA . HIS A 1 209 ? -15.125 -1.384 -7.343 1.00 95.19 209 HIS A CA 1
ATOM 1704 C C . HIS A 1 209 ? -16.463 -1.829 -7.952 1.00 95.19 209 HIS A C 1
ATOM 1706 O O . HIS A 1 209 ? -16.680 -1.619 -9.138 1.00 95.19 209 HIS A O 1
ATOM 1712 N N . SER A 1 210 ? -17.379 -2.388 -7.153 1.00 94.94 210 SER A N 1
ATOM 1713 C CA . SER A 1 210 ? -18.679 -2.872 -7.643 1.00 94.94 210 SER A CA 1
ATOM 1714 C C . SER A 1 210 ? -19.646 -1.770 -8.095 1.00 94.94 210 SER A C 1
ATOM 1716 O O . SER A 1 210 ? -20.666 -2.075 -8.714 1.00 94.94 210 SER A O 1
ATOM 1718 N N . ARG A 1 211 ? -19.354 -0.505 -7.771 1.00 91.19 211 ARG A N 1
ATOM 1719 C CA . ARG A 1 211 ? -20.158 0.669 -8.147 1.00 91.19 211 ARG A CA 1
ATOM 1720 C C . ARG A 1 211 ? -19.643 1.388 -9.400 1.00 91.19 211 ARG A C 1
ATOM 1722 O O . ARG A 1 211 ? -20.295 2.337 -9.837 1.00 91.19 211 ARG A O 1
ATOM 1729 N N . LEU A 1 212 ? -18.495 0.967 -9.938 1.00 87.50 212 LEU A N 1
ATOM 1730 C CA . LEU A 1 212 ? -17.880 1.496 -11.163 1.00 87.50 212 LEU A CA 1
ATOM 1731 C C . LEU A 1 212 ? -18.347 0.730 -12.401 1.00 87.50 212 LEU A C 1
ATOM 1733 O O . LEU A 1 212 ? -18.494 1.400 -13.447 1.00 87.50 212 LEU A O 1
#